Protein AF-A0ABD3FTR3-F1 (afdb_monomer_lite)

Radius of gyration: 16.61 Å; chains: 1; bounding box: 43×34×50 Å

Secondary structure (DSSP, 8-state):
-----SSHHHHHHHHHSTTGGG-HHHHHHHHHHHHHHHHH-TTHHHHHHHS-SHHHHHHHHHHTTTTSGGGHHHHHHHHHHHHH--TTS--SS-HHHHHHHTTTHHHHHHHHHH-TT-HHHHHHHHHHHHHHTEEETTEE-HHHHHHHHHTTHHHHHHHHHTSTT--HHHHHHHHHHHHHHHTT-HHHHHHHHTT--

pLDDT: mean 88.45, std 13.74, range [36.53, 98.56]

InterPro domains:
  IPR011989 Armadillo-like helical [G3DSA:1.25.10.10] (4-192)
  IPR016024 Armadillo-type fold [SSF48371] (12-182)

Foldseek 3Di:
DDLPDLDLVSLLVVCVPDCNLVDLVSLLNSLVNLLVNCVVPVCVLVVCLVVLPPLLSNQVSLLNCLLPPLRSSLLSNLSSLLSSFDQPDLDPGLSLVSNVVSVNLQSLLSNCVNRVPSLSSLLSSLSSLLRSQASHVLHGPQVSLVSNVVSVVLVSLVVSLPDPPDDPSSVVSSVSNNCSSPRVHPVSVCVVCVVVD

Structure (mmCIF, N/CA/C/O backbone):
data_AF-A0ABD3FTR3-F1
#
_entry.id   AF-A0ABD3FTR3-F1
#
loop_
_atom_site.group_PDB
_atom_site.id
_atom_site.type_symbol
_atom_site.label_atom_id
_atom_site.label_alt_id
_atom_site.label_comp_id
_atom_site.label_asym_id
_atom_site.label_entity_id
_atom_site.label_seq_id
_atom_site.pdbx_PDB_ins_code
_atom_site.Cartn_x
_atom_site.Cartn_y
_atom_site.Cartn_z
_atom_site.occupancy
_atom_site.B_iso_or_equiv
_atom_site.auth_seq_id
_atom_site.auth_comp_id
_atom_site.auth_asym_id
_atom_site.auth_atom_id
_atom_site.pdbx_PDB_model_num
ATOM 1 N N . MET A 1 1 ? -2.875 -12.452 -20.650 1.00 55.06 1 MET A N 1
ATOM 2 C CA . MET A 1 1 ? -1.494 -11.927 -20.709 1.00 55.06 1 MET A CA 1
ATOM 3 C C . MET A 1 1 ? -0.650 -12.589 -19.624 1.00 55.06 1 MET A C 1
ATOM 5 O O . MET A 1 1 ? -1.112 -12.645 -18.490 1.00 55.06 1 MET A O 1
ATOM 9 N N . GLN A 1 2 ? 0.517 -13.157 -19.951 1.00 58.31 2 GLN A N 1
ATOM 10 C CA . GLN A 1 2 ? 1.386 -13.836 -18.975 1.00 58.31 2 GLN A CA 1
ATOM 11 C C . GLN A 1 2 ? 2.536 -12.910 -18.557 1.00 58.31 2 GLN A C 1
ATOM 13 O O . GLN A 1 2 ? 3.422 -12.620 -19.352 1.00 58.31 2 GLN A O 1
ATOM 18 N N . PHE A 1 3 ? 2.531 -12.468 -17.301 1.00 62.75 3 PHE A N 1
ATOM 19 C CA . PHE A 1 3 ? 3.586 -11.644 -16.695 1.00 62.75 3 PHE A CA 1
ATOM 20 C C . PHE A 1 3 ? 4.643 -12.484 -15.949 1.00 62.75 3 PHE A C 1
ATOM 22 O O . PHE A 1 3 ? 5.355 -11.978 -15.084 1.00 62.75 3 PHE A O 1
ATOM 29 N N . TYR A 1 4 ? 4.764 -13.777 -16.262 1.00 69.31 4 TYR A N 1
ATOM 30 C CA . TYR A 1 4 ? 5.747 -14.643 -15.616 1.00 69.31 4 TYR A CA 1
ATOM 31 C C . TYR A 1 4 ? 7.156 -14.286 -16.115 1.00 69.31 4 TYR A C 1
ATOM 33 O O . TYR A 1 4 ? 7.596 -14.728 -17.178 1.00 69.31 4 TYR A O 1
ATOM 41 N N . ARG A 1 5 ? 7.828 -13.402 -15.376 1.00 76.00 5 ARG A N 1
ATOM 42 C CA . ARG A 1 5 ? 9.190 -12.919 -15.638 1.00 76.00 5 ARG A CA 1
ATOM 43 C C . ARG A 1 5 ? 10.074 -13.168 -14.421 1.00 76.00 5 ARG A C 1
ATOM 45 O O . ARG A 1 5 ? 9.575 -13.326 -13.308 1.00 76.00 5 ARG A O 1
ATOM 52 N N . GLU A 1 6 ? 11.381 -13.194 -14.645 1.00 81.00 6 GLU A N 1
ATOM 53 C CA . GLU A 1 6 ? 12.394 -13.376 -13.593 1.00 81.00 6 GLU A CA 1
ATOM 54 C C . GLU A 1 6 ? 12.894 -12.041 -13.021 1.00 81.00 6 GLU A C 1
ATOM 56 O O . GLU A 1 6 ? 13.419 -11.997 -11.914 1.00 81.00 6 GLU A O 1
ATOM 61 N N . ASN A 1 7 ? 12.683 -10.939 -13.750 1.00 86.12 7 ASN A N 1
ATOM 62 C CA . ASN A 1 7 ? 13.102 -9.595 -13.365 1.00 86.12 7 ASN A CA 1
ATOM 63 C C . ASN A 1 7 ? 11.902 -8.641 -13.341 1.00 86.12 7 ASN A C 1
ATOM 65 O O . ASN A 1 7 ? 11.055 -8.665 -14.237 1.00 86.12 7 ASN A O 1
ATOM 69 N N . TYR A 1 8 ? 11.862 -7.769 -12.333 1.00 90.44 8 TYR A N 1
ATOM 70 C CA . TYR A 1 8 ? 10.840 -6.742 -12.185 1.00 90.44 8 TYR A CA 1
ATOM 71 C C . TYR A 1 8 ? 10.873 -5.732 -13.345 1.00 90.44 8 TYR A C 1
ATOM 73 O O . TYR A 1 8 ? 9.815 -5.301 -13.792 1.00 90.44 8 TYR A O 1
ATOM 81 N N . ARG A 1 9 ? 12.052 -5.401 -13.897 1.00 92.31 9 ARG A N 1
ATOM 82 C CA . ARG A 1 9 ? 12.158 -4.461 -15.028 1.00 92.31 9 ARG A CA 1
ATOM 83 C C . ARG A 1 9 ? 11.363 -4.951 -16.237 1.00 92.31 9 ARG A C 1
ATOM 85 O O . ARG A 1 9 ? 10.568 -4.205 -16.778 1.00 92.31 9 ARG A O 1
ATOM 92 N N . SER A 1 10 ? 11.460 -6.241 -16.560 1.00 92.00 10 SER A N 1
ATOM 93 C CA . SER A 1 10 ? 10.708 -6.845 -17.667 1.00 92.00 10 SER A CA 1
ATOM 94 C C . SER A 1 10 ? 9.195 -6.895 -17.429 1.00 92.00 10 SER A C 1
ATOM 96 O O . SER A 1 10 ? 8.429 -6.936 -18.388 1.00 92.00 10 SER A O 1
ATOM 98 N N . VAL A 1 11 ? 8.746 -6.939 -16.169 1.00 94.25 11 VAL A N 1
ATOM 99 C CA . VAL A 1 11 ? 7.316 -6.813 -15.831 1.00 94.25 11 VAL A CA 1
ATOM 100 C C . VAL A 1 11 ? 6.860 -5.369 -16.029 1.00 94.25 11 VAL A C 1
ATOM 102 O O . VAL A 1 11 ? 5.781 -5.157 -16.575 1.00 94.25 11 VAL A O 1
ATOM 105 N N . LEU A 1 12 ? 7.678 -4.394 -15.616 1.00 94.88 12 LEU A N 1
ATOM 106 C CA . LEU A 1 12 ? 7.391 -2.972 -15.799 1.00 94.88 12 LEU A CA 1
ATOM 107 C C . LEU A 1 12 ? 7.374 -2.584 -17.279 1.00 94.88 12 LEU A C 1
ATOM 109 O O . LEU A 1 12 ? 6.410 -1.971 -17.713 1.00 94.88 12 LEU A O 1
ATOM 113 N N . ASP A 1 13 ? 8.371 -3.006 -18.056 1.00 94.06 13 ASP A N 1
ATOM 114 C CA . ASP A 1 13 ? 8.434 -2.729 -19.495 1.00 94.06 13 ASP A CA 1
ATOM 115 C C . ASP A 1 13 ? 7.188 -3.290 -20.200 1.00 94.06 13 ASP A C 1
ATOM 117 O O . ASP A 1 13 ? 6.497 -2.567 -20.910 1.00 94.06 13 ASP A O 1
ATOM 121 N N . LEU A 1 14 ? 6.797 -4.535 -19.894 1.00 93.94 14 LEU A N 1
ATOM 122 C CA . LEU A 1 14 ? 5.570 -5.128 -20.433 1.00 93.94 14 LEU A CA 1
ATOM 123 C C . LEU A 1 14 ? 4.300 -4.387 -19.982 1.00 93.94 14 LEU A C 1
ATOM 125 O O . LEU A 1 14 ? 3.323 -4.333 -20.727 1.00 93.94 14 LEU A O 1
ATOM 129 N N . LEU A 1 15 ? 4.273 -3.851 -18.760 1.00 95.50 15 LEU A N 1
ATOM 130 C CA . LEU A 1 15 ? 3.144 -3.057 -18.275 1.00 95.50 15 LEU A CA 1
ATOM 131 C C . LEU A 1 15 ? 3.056 -1.706 -19.000 1.00 95.50 15 LEU A C 1
ATOM 133 O O . LEU A 1 15 ? 1.955 -1.238 -19.277 1.00 95.50 15 LEU A O 1
ATOM 137 N N . GLU A 1 16 ? 4.194 -1.089 -19.305 1.00 94.06 16 GLU A N 1
ATOM 138 C CA . GLU A 1 16 ? 4.281 0.188 -20.018 1.00 94.06 16 GLU A CA 1
ATOM 139 C C . GLU A 1 16 ? 4.044 0.041 -21.531 1.00 94.06 16 GLU A C 1
ATOM 141 O O . GLU A 1 16 ? 3.641 1.003 -22.187 1.00 94.06 16 GLU A O 1
ATOM 146 N N . GLU A 1 17 ? 4.232 -1.159 -22.082 1.00 90.44 17 GLU A N 1
ATOM 147 C CA . GLU A 1 17 ? 3.993 -1.473 -23.489 1.00 90.44 17 GLU A CA 1
ATOM 148 C C . GLU A 1 17 ? 2.502 -1.451 -23.879 1.00 90.44 17 GLU A C 1
ATOM 150 O O . GLU A 1 17 ? 1.626 -2.046 -23.241 1.00 90.44 17 GLU A O 1
ATOM 155 N N . GLY A 1 18 ? 2.222 -0.818 -25.023 1.00 85.50 18 GLY A N 1
ATOM 156 C CA . GLY A 1 18 ? 0.917 -0.858 -25.680 1.00 85.50 18 GLY A CA 1
ATOM 157 C C . GLY A 1 18 ? -0.219 -0.318 -24.808 1.00 85.50 18 GLY A C 1
ATOM 158 O O . GLY A 1 18 ? -0.144 0.780 -24.263 1.00 85.50 18 GLY A O 1
ATOM 159 N N . THR A 1 19 ? -1.307 -1.083 -24.707 1.00 89.94 19 THR A N 1
ATOM 160 C CA . THR A 1 19 ? -2.509 -0.703 -23.945 1.00 89.94 19 THR A CA 1
ATOM 161 C C . THR A 1 19 ? -2.496 -1.208 -22.502 1.00 89.94 19 THR A C 1
ATOM 163 O O . THR A 1 19 ? -3.452 -0.964 -21.769 1.00 89.94 19 THR A O 1
ATOM 166 N N . ASN A 1 20 ? -1.439 -1.905 -22.069 1.00 94.00 20 ASN A N 1
ATOM 167 C CA . ASN A 1 20 ? -1.410 -2.608 -20.783 1.00 94.00 20 ASN A CA 1
ATOM 168 C C . ASN A 1 20 ? -1.492 -1.646 -19.595 1.00 94.00 20 ASN A C 1
ATOM 170 O O . ASN A 1 20 ? -2.237 -1.897 -18.649 1.00 94.00 20 ASN A O 1
ATOM 174 N N . ARG A 1 21 ? -0.821 -0.491 -19.680 1.00 95.00 21 ARG A N 1
ATOM 175 C CA . ARG A 1 21 ? -0.905 0.577 -18.669 1.00 95.00 21 ARG A CA 1
ATOM 176 C C . ARG A 1 21 ? -2.316 1.138 -18.488 1.00 95.00 21 ARG A C 1
ATOM 178 O O . ARG A 1 21 ? -2.592 1.768 -17.472 1.00 95.00 21 ARG A O 1
ATOM 185 N N . SER A 1 22 ? -3.201 0.931 -19.461 1.00 95.00 22 SER A N 1
ATOM 186 C CA . SER A 1 22 ? -4.593 1.392 -19.460 1.00 95.00 22 SER A CA 1
ATOM 187 C C . SER A 1 22 ? -5.596 0.271 -19.177 1.00 95.00 22 SER A C 1
ATOM 189 O O . SER A 1 22 ? -6.790 0.549 -19.114 1.00 95.00 22 SER A O 1
ATOM 191 N N . ASP A 1 23 ? -5.141 -0.967 -18.972 1.00 95.75 23 ASP A N 1
ATOM 192 C CA . ASP A 1 23 ? -5.990 -2.100 -18.605 1.00 95.75 23 ASP A CA 1
ATOM 193 C C . ASP A 1 23 ? -5.873 -2.386 -17.092 1.00 95.75 23 ASP A C 1
ATOM 195 O O . ASP A 1 23 ? -4.813 -2.826 -16.632 1.00 95.75 23 ASP A O 1
ATOM 199 N N . PRO A 1 24 ? -6.942 -2.188 -16.293 1.00 96.44 24 PRO A N 1
ATOM 200 C CA . PRO A 1 24 ? -6.898 -2.437 -14.854 1.00 96.44 24 PRO A CA 1
ATOM 201 C C . PRO A 1 24 ? -6.540 -3.891 -14.521 1.00 96.44 24 PRO A C 1
ATOM 203 O O . PRO A 1 24 ? -5.837 -4.139 -13.538 1.00 96.44 24 PRO A O 1
ATOM 206 N N . TYR A 1 25 ? -6.944 -4.862 -15.346 1.00 95.44 25 TYR A N 1
ATOM 207 C CA . TYR A 1 25 ? -6.580 -6.260 -15.133 1.00 95.44 25 TYR A CA 1
ATOM 208 C C . TYR A 1 25 ? -5.072 -6.476 -15.315 1.00 95.44 25 TYR A C 1
ATOM 210 O O . TYR A 1 25 ? -4.436 -7.140 -14.488 1.00 95.44 25 TYR A O 1
ATOM 218 N N . ALA A 1 26 ? -4.477 -5.887 -16.356 1.00 96.25 26 ALA A N 1
ATOM 219 C CA . ALA A 1 26 ? -3.038 -5.948 -16.589 1.00 96.25 26 ALA A CA 1
ATOM 220 C C . ALA A 1 26 ? -2.242 -5.321 -15.434 1.00 96.25 26 ALA A C 1
ATOM 222 O O . ALA A 1 26 ? -1.290 -5.938 -14.952 1.00 96.25 26 ALA A O 1
ATOM 223 N N . VAL A 1 27 ? -2.672 -4.162 -14.923 1.00 97.12 27 VAL A N 1
ATOM 224 C CA . VAL A 1 27 ? -2.033 -3.505 -13.768 1.00 97.12 27 VAL A CA 1
ATOM 225 C C . VAL A 1 27 ? -2.091 -4.398 -12.527 1.00 97.12 27 VAL A C 1
ATOM 227 O O . VAL A 1 27 ? -1.068 -4.634 -11.882 1.00 97.12 27 VAL A O 1
ATOM 230 N N . ARG A 1 28 ? -3.257 -4.983 -12.220 1.00 97.38 28 ARG A N 1
ATOM 231 C CA . ARG A 1 28 ? -3.413 -5.912 -11.084 1.00 97.38 28 ARG A CA 1
ATOM 232 C C . ARG A 1 28 ? -2.511 -7.135 -11.214 1.00 97.38 28 ARG A C 1
ATOM 234 O O . ARG A 1 28 ? -1.890 -7.565 -10.237 1.00 97.38 28 ARG A O 1
ATOM 241 N N . ARG A 1 29 ? -2.405 -7.693 -12.423 1.00 95.94 29 ARG A N 1
ATOM 242 C CA . ARG A 1 29 ? -1.494 -8.807 -12.711 1.00 95.94 29 ARG A CA 1
ATOM 243 C C . ARG A 1 29 ? -0.034 -8.407 -12.519 1.00 95.94 29 ARG A C 1
ATOM 245 O O . ARG A 1 29 ? 0.696 -9.182 -11.909 1.00 95.94 29 ARG A O 1
ATOM 252 N N . ALA A 1 30 ? 0.378 -7.221 -12.959 1.00 96.81 30 ALA A N 1
ATOM 253 C CA . ALA A 1 30 ? 1.731 -6.729 -12.727 1.00 96.81 30 ALA A CA 1
ATOM 254 C C . ALA A 1 30 ? 2.030 -6.581 -11.223 1.00 96.81 30 ALA A C 1
ATOM 256 O O . ALA A 1 30 ? 3.036 -7.111 -10.756 1.00 96.81 30 ALA A O 1
ATOM 257 N N . CYS A 1 31 ? 1.123 -5.987 -10.433 1.00 97.06 31 CYS A N 1
ATOM 258 C CA . CYS A 1 31 ? 1.259 -5.904 -8.969 1.00 97.06 31 CYS A CA 1
ATOM 259 C C . CYS A 1 31 ? 1.445 -7.282 -8.313 1.00 97.06 31 CYS A C 1
ATOM 261 O O . CYS A 1 31 ? 2.312 -7.458 -7.452 1.00 97.06 31 CYS A O 1
ATOM 263 N N . ALA A 1 32 ? 0.661 -8.280 -8.734 1.00 95.44 32 ALA A N 1
ATOM 264 C CA . ALA A 1 32 ? 0.785 -9.645 -8.228 1.00 95.44 32 ALA A CA 1
ATOM 265 C C . ALA A 1 32 ? 2.153 -10.272 -8.552 1.00 95.44 32 ALA A C 1
ATOM 267 O O . ALA A 1 32 ? 2.714 -10.997 -7.730 1.00 95.44 32 ALA A O 1
ATOM 268 N N . GLU A 1 33 ? 2.710 -9.974 -9.722 1.00 95.44 33 GLU A N 1
ATOM 269 C CA . GLU A 1 33 ? 3.991 -10.522 -10.170 1.00 95.44 33 GLU A CA 1
ATOM 270 C C . GLU A 1 33 ? 5.175 -9.812 -9.519 1.00 95.44 33 GLU A C 1
ATOM 272 O O . GLU A 1 33 ? 6.104 -10.486 -9.081 1.00 95.44 33 GLU A O 1
ATOM 277 N N . PHE A 1 34 ? 5.113 -8.491 -9.323 1.00 95.25 34 PHE A N 1
ATOM 278 C CA . PHE A 1 34 ? 6.090 -7.779 -8.494 1.00 95.25 34 PHE A CA 1
ATOM 279 C C . PHE A 1 34 ? 6.119 -8.345 -7.071 1.00 95.25 34 PHE A C 1
ATOM 281 O O . PHE A 1 34 ? 7.184 -8.651 -6.535 1.00 95.25 34 PHE A O 1
ATOM 288 N N . LYS A 1 35 ? 4.943 -8.584 -6.477 1.00 94.12 35 LYS A N 1
ATOM 289 C CA . LYS A 1 35 ? 4.831 -9.234 -5.165 1.00 94.12 35 LYS A CA 1
ATOM 290 C C . LYS A 1 35 ? 5.444 -10.638 -5.163 1.00 94.12 35 LYS A C 1
ATOM 292 O O . LYS A 1 35 ? 6.137 -10.992 -4.208 1.00 94.12 35 LYS A O 1
ATOM 297 N N . ARG A 1 36 ? 5.202 -11.438 -6.209 1.00 93.81 36 ARG A N 1
ATOM 298 C CA . ARG A 1 36 ? 5.789 -12.779 -6.369 1.00 93.81 36 ARG A CA 1
ATOM 299 C C . ARG A 1 36 ? 7.317 -12.710 -6.457 1.00 93.81 36 ARG A C 1
ATOM 301 O O . ARG A 1 36 ? 7.993 -13.482 -5.784 1.00 93.81 36 ARG A O 1
ATOM 308 N N . LEU A 1 37 ? 7.862 -11.779 -7.238 1.00 92.25 37 LEU A N 1
ATOM 309 C CA . LEU A 1 37 ? 9.307 -11.594 -7.400 1.00 92.25 37 LEU A CA 1
ATOM 310 C C . LEU A 1 37 ? 10.000 -11.259 -6.077 1.00 92.25 37 LEU A C 1
ATOM 312 O O . LEU A 1 37 ? 10.990 -11.900 -5.732 1.00 92.25 37 LEU A O 1
ATOM 316 N N . VAL A 1 38 ? 9.438 -10.329 -5.300 1.00 91.38 38 VAL A N 1
ATOM 317 C CA . VAL A 1 38 ? 9.969 -9.982 -3.970 1.00 91.38 38 VAL A CA 1
ATOM 318 C C . VAL A 1 38 ? 9.884 -11.168 -3.003 1.00 91.38 38 VAL A C 1
ATOM 320 O O . VAL A 1 38 ? 10.776 -11.357 -2.181 1.00 91.38 38 VAL A O 1
ATOM 323 N N . LEU A 1 39 ? 8.843 -12.003 -3.108 1.00 88.88 39 LEU A N 1
ATOM 324 C CA . LEU A 1 39 ? 8.706 -13.201 -2.274 1.00 88.88 39 LEU A CA 1
ATOM 325 C C . LEU A 1 39 ? 9.793 -14.249 -2.560 1.00 88.88 39 LEU A C 1
ATOM 327 O O . LEU A 1 39 ? 10.297 -14.857 -1.620 1.00 88.88 39 LEU A O 1
ATOM 331 N N . HIS A 1 40 ? 10.140 -14.475 -3.830 1.00 86.50 40 HIS A N 1
ATOM 332 C CA . HIS A 1 40 ? 11.173 -15.452 -4.196 1.00 86.50 40 HIS A CA 1
ATOM 333 C C . HIS A 1 40 ? 12.594 -14.927 -3.992 1.00 86.50 40 HIS A C 1
ATOM 335 O O . HIS A 1 40 ? 13.492 -15.703 -3.672 1.00 86.50 40 HIS A O 1
ATOM 341 N N . HIS A 1 41 ? 12.797 -13.620 -4.148 1.00 84.94 41 HIS A N 1
ATOM 342 C CA . HIS A 1 41 ? 14.101 -12.982 -4.039 1.00 84.94 41 HIS A CA 1
ATOM 343 C C . HIS A 1 41 ? 13.997 -11.788 -3.093 1.00 84.94 41 HIS A C 1
ATOM 34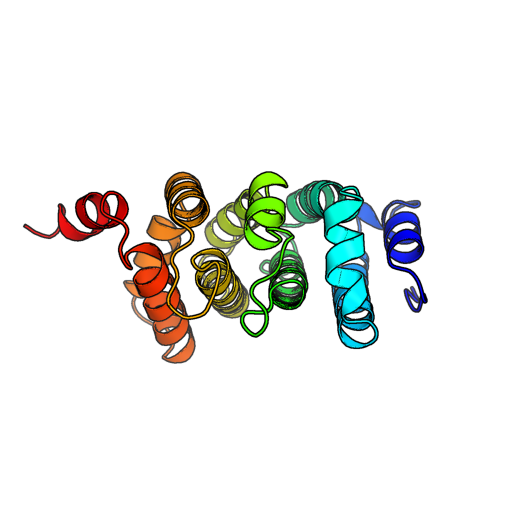5 O O . HIS A 1 41 ? 13.786 -10.662 -3.528 1.00 84.94 41 HIS A O 1
ATOM 351 N N . ASN A 1 42 ? 14.157 -12.019 -1.786 1.00 81.56 42 ASN A N 1
ATOM 352 C CA . ASN A 1 42 ? 13.991 -10.960 -0.782 1.00 81.56 42 ASN A CA 1
ATOM 353 C C . ASN A 1 42 ? 14.928 -9.760 -1.016 1.00 81.56 42 ASN A C 1
ATOM 355 O O . ASN A 1 42 ? 14.564 -8.631 -0.708 1.00 81.56 42 ASN A O 1
ATOM 359 N N . THR A 1 43 ? 16.104 -9.978 -1.613 1.00 84.19 43 THR A N 1
ATOM 360 C CA . THR A 1 43 ? 17.041 -8.911 -2.008 1.00 84.19 43 THR A CA 1
ATOM 361 C C . THR A 1 43 ? 16.458 -7.956 -3.054 1.00 84.19 43 THR A C 1
ATOM 363 O O . THR A 1 43 ? 16.817 -6.783 -3.065 1.00 84.19 43 THR A O 1
ATOM 366 N N . MET A 1 44 ? 15.490 -8.407 -3.864 1.00 86.62 44 MET A N 1
ATOM 367 C CA . MET A 1 44 ? 14.816 -7.609 -4.896 1.00 86.62 44 MET A CA 1
ATOM 368 C C . MET A 1 44 ? 14.129 -6.366 -4.323 1.00 86.62 44 MET A C 1
ATOM 370 O O . MET A 1 44 ? 14.0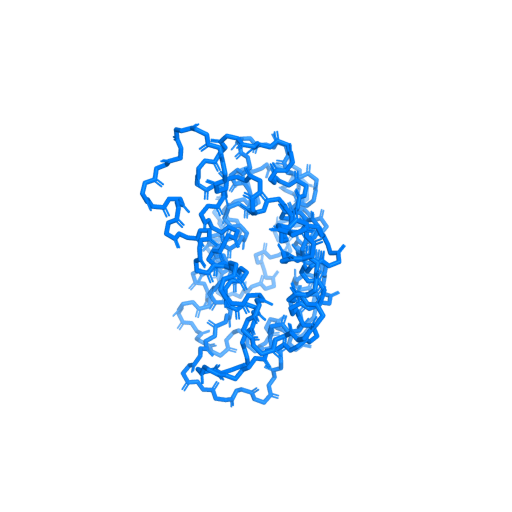02 -5.364 -5.019 1.00 86.62 44 MET A O 1
ATOM 374 N N . ARG A 1 45 ? 13.700 -6.405 -3.052 1.00 88.12 45 ARG A N 1
ATOM 375 C CA . ARG A 1 45 ? 13.095 -5.243 -2.381 1.00 88.12 45 ARG A CA 1
ATOM 376 C C . ARG A 1 45 ? 14.039 -4.035 -2.378 1.00 88.12 45 ARG A C 1
ATOM 378 O O . ARG A 1 45 ? 13.582 -2.915 -2.557 1.00 88.12 45 ARG A O 1
ATOM 385 N N . HIS A 1 46 ? 15.339 -4.279 -2.199 1.00 86.81 46 HIS A N 1
ATOM 386 C CA . HIS A 1 46 ? 16.361 -3.242 -2.135 1.00 86.81 46 HIS A CA 1
ATOM 387 C C . HIS A 1 46 ? 16.646 -2.717 -3.533 1.00 86.81 46 HIS A C 1
ATOM 389 O O . HIS A 1 46 ? 16.536 -1.521 -3.754 1.00 86.81 46 HIS A O 1
ATOM 395 N N . THR A 1 47 ? 16.828 -3.615 -4.501 1.00 87.56 47 THR A N 1
ATOM 396 C CA . THR A 1 47 ? 17.023 -3.253 -5.910 1.00 87.56 47 THR A CA 1
ATOM 397 C C . THR A 1 47 ? 15.877 -2.399 -6.464 1.00 87.56 47 THR A C 1
ATOM 399 O O . THR A 1 47 ? 16.119 -1.397 -7.128 1.00 87.56 47 THR A O 1
ATOM 402 N N . ILE A 1 48 ? 14.622 -2.753 -6.164 1.00 87.69 48 ILE A N 1
ATOM 403 C CA . ILE A 1 48 ? 13.436 -1.983 -6.581 1.00 87.69 48 ILE A CA 1
ATOM 404 C C . ILE A 1 48 ? 13.482 -0.543 -6.056 1.00 87.69 48 ILE A C 1
ATOM 406 O O . ILE A 1 48 ? 13.058 0.383 -6.749 1.00 87.69 48 ILE A O 1
ATOM 410 N N . VAL A 1 49 ? 13.961 -0.368 -4.826 1.00 86.00 49 VAL A N 1
ATOM 411 C CA . VAL A 1 49 ? 13.971 0.916 -4.125 1.00 86.00 49 VAL A CA 1
ATOM 412 C C . VAL A 1 49 ? 15.192 1.756 -4.502 1.00 86.00 49 VAL A C 1
ATOM 414 O O . VAL A 1 49 ? 15.047 2.951 -4.741 1.00 86.00 49 VAL A O 1
ATOM 417 N N . GLU A 1 50 ? 16.369 1.140 -4.611 1.00 85.25 50 GLU A N 1
ATOM 418 C CA . GLU A 1 50 ? 17.624 1.789 -5.010 1.00 85.25 50 GLU A CA 1
ATOM 419 C C . GLU A 1 50 ? 17.567 2.316 -6.445 1.00 85.25 50 GLU A C 1
ATOM 421 O O . GLU A 1 50 ? 17.999 3.432 -6.718 1.00 85.25 50 GLU A O 1
ATOM 426 N N . GLU A 1 51 ? 17.014 1.531 -7.373 1.00 84.69 51 GLU A N 1
ATOM 427 C CA . GLU A 1 51 ? 16.938 1.922 -8.783 1.00 84.69 51 GLU A CA 1
ATOM 428 C C . GLU A 1 51 ? 15.842 2.961 -9.049 1.00 84.69 51 GLU A C 1
ATOM 430 O O . GLU A 1 51 ? 15.854 3.618 -10.089 1.00 84.69 51 GLU A O 1
ATOM 435 N N . GLY A 1 52 ? 14.878 3.102 -8.132 1.00 80.56 52 GLY A N 1
ATOM 436 C CA . GLY A 1 52 ? 13.920 4.208 -8.093 1.00 80.56 52 GLY A CA 1
ATOM 437 C C . GLY A 1 52 ? 12.931 4.310 -9.261 1.00 80.56 52 GLY A C 1
ATOM 438 O O . GLY A 1 52 ? 12.070 5.181 -9.227 1.00 80.56 52 GLY A O 1
ATOM 439 N N . ARG A 1 53 ? 12.994 3.448 -10.287 1.00 90.94 53 ARG A N 1
ATOM 440 C CA . ARG A 1 53 ? 12.093 3.521 -11.457 1.00 90.94 53 ARG A CA 1
ATOM 441 C C . ARG A 1 53 ? 10.700 2.956 -11.177 1.00 90.94 53 ARG A C 1
ATOM 443 O O . ARG A 1 53 ? 9.710 3.526 -11.626 1.00 90.94 53 ARG A O 1
ATOM 450 N N . LEU A 1 54 ? 10.611 1.827 -10.467 1.00 95.31 54 LEU A N 1
ATOM 451 C CA . LEU A 1 54 ? 9.350 1.085 -10.350 1.00 95.31 54 LEU A CA 1
ATOM 452 C C . LEU A 1 54 ? 8.287 1.838 -9.547 1.00 95.31 54 LEU A C 1
ATOM 454 O O . LEU A 1 54 ? 7.138 1.886 -9.978 1.00 95.31 54 LEU A O 1
ATOM 458 N N . LEU A 1 55 ? 8.642 2.396 -8.384 1.00 95.56 55 LEU A N 1
ATOM 459 C CA . LEU A 1 55 ? 7.654 3.014 -7.494 1.00 95.56 55 LEU A CA 1
ATOM 460 C C . LEU A 1 55 ? 6.966 4.231 -8.140 1.00 95.56 55 LEU A C 1
ATOM 462 O O . LEU A 1 55 ? 5.737 4.213 -8.197 1.00 95.56 55 LEU A O 1
ATOM 466 N N . PRO A 1 56 ? 7.683 5.228 -8.702 1.00 96.19 56 PRO A N 1
ATOM 467 C CA . PRO A 1 56 ? 7.039 6.379 -9.335 1.00 96.19 56 PRO A CA 1
ATOM 468 C C . PRO A 1 56 ? 6.193 5.992 -10.554 1.00 96.19 56 PRO A C 1
ATOM 470 O O . PRO A 1 56 ? 5.060 6.454 -10.686 1.00 96.19 56 PRO A O 1
ATOM 473 N N . ALA A 1 57 ? 6.699 5.093 -11.408 1.00 97.00 57 ALA A N 1
ATOM 474 C CA . ALA A 1 57 ? 5.955 4.619 -12.575 1.00 97.00 57 ALA A CA 1
ATOM 475 C C . ALA A 1 57 ? 4.656 3.912 -12.161 1.00 97.00 57 ALA A C 1
ATOM 477 O O . ALA A 1 57 ? 3.584 4.165 -12.713 1.00 97.00 57 ALA A O 1
ATOM 478 N N . LEU A 1 58 ? 4.723 3.056 -11.138 1.00 97.50 58 LEU A N 1
ATOM 479 C CA . LEU A 1 58 ? 3.550 2.343 -10.651 1.00 97.50 58 LEU A CA 1
ATOM 480 C C . LEU A 1 58 ? 2.548 3.285 -9.969 1.00 97.50 58 LEU A C 1
ATOM 482 O O . LEU A 1 58 ? 1.349 3.087 -10.143 1.00 97.50 58 LEU A O 1
ATOM 486 N N . VAL A 1 59 ? 3.004 4.323 -9.258 1.00 97.94 59 VAL A N 1
ATOM 487 C CA . VAL A 1 59 ? 2.128 5.373 -8.707 1.00 97.94 59 VAL A CA 1
ATOM 488 C C . VAL A 1 59 ? 1.357 6.080 -9.818 1.00 97.94 59 VAL A C 1
ATOM 490 O O . VAL A 1 59 ? 0.133 6.182 -9.723 1.00 97.94 59 VAL A O 1
ATOM 493 N N . GLU A 1 60 ? 2.037 6.511 -10.886 1.00 97.69 60 GLU A N 1
ATOM 494 C CA . GLU A 1 60 ? 1.393 7.155 -12.040 1.00 97.69 60 GLU A CA 1
ATOM 495 C C . GLU A 1 60 ? 0.340 6.235 -12.672 1.00 97.69 60 GLU A C 1
ATOM 497 O O . GLU A 1 60 ? -0.802 6.640 -12.907 1.00 97.69 60 GLU A O 1
ATOM 502 N N . ILE A 1 61 ? 0.698 4.973 -12.915 1.00 97.75 61 ILE A N 1
ATOM 503 C CA . ILE A 1 61 ? -0.201 3.995 -13.530 1.00 97.75 61 ILE A CA 1
ATOM 504 C C . ILE A 1 61 ? -1.413 3.745 -12.626 1.00 97.75 61 ILE A C 1
ATOM 506 O O . ILE A 1 61 ? -2.550 3.879 -13.076 1.00 97.75 61 ILE A O 1
ATOM 510 N N . VAL A 1 62 ? -1.204 3.440 -11.343 1.00 98.00 62 VAL A N 1
ATOM 511 C CA . VAL A 1 62 ? -2.282 3.141 -10.384 1.00 98.00 62 VAL A CA 1
ATOM 512 C C . VAL A 1 62 ? -3.206 4.345 -10.181 1.00 98.00 62 VAL A C 1
ATOM 514 O O . VAL A 1 62 ? -4.419 4.160 -10.074 1.00 98.00 62 VAL A O 1
ATOM 517 N N . ALA A 1 63 ? -2.683 5.576 -10.200 1.00 97.31 63 ALA A N 1
ATOM 518 C CA . ALA A 1 63 ? -3.483 6.798 -10.078 1.00 97.31 63 ALA A CA 1
ATOM 519 C C . ALA A 1 63 ? -4.564 6.933 -11.172 1.00 97.31 63 ALA A C 1
ATOM 521 O O . ALA A 1 63 ? -5.643 7.482 -10.909 1.00 97.31 63 ALA A O 1
ATOM 522 N N . ASN A 1 64 ? -4.307 6.390 -12.368 1.00 96.50 64 ASN A N 1
ATOM 523 C CA . ASN A 1 64 ? -5.256 6.367 -13.487 1.00 96.50 64 ASN A CA 1
ATOM 524 C C . ASN A 1 64 ? -6.365 5.312 -13.324 1.00 96.50 64 ASN A C 1
ATOM 526 O O . ASN A 1 64 ? -7.395 5.388 -13.990 1.00 96.50 64 ASN A O 1
ATOM 530 N N . HIS A 1 65 ? -6.183 4.359 -12.408 1.00 97.00 65 HIS A N 1
ATOM 531 C CA . HIS A 1 65 ? -7.060 3.198 -12.224 1.00 97.00 65 HIS A CA 1
ATOM 532 C C . HIS A 1 65 ? -7.797 3.172 -10.890 1.00 97.00 65 HIS A C 1
ATOM 534 O O . HIS A 1 65 ? -8.472 2.195 -10.574 1.00 97.00 65 HIS A O 1
ATOM 540 N N . VAL A 1 66 ? -7.712 4.246 -10.106 1.00 96.44 66 VAL A N 1
ATOM 541 C CA . VAL A 1 66 ? -8.334 4.320 -8.776 1.00 96.44 66 VAL A CA 1
ATOM 542 C C . VAL A 1 66 ? -9.839 4.030 -8.819 1.00 96.44 66 VAL A C 1
ATOM 544 O O . VAL A 1 66 ? -10.372 3.405 -7.912 1.00 96.44 66 VAL A O 1
ATOM 547 N N . GLN A 1 67 ? -10.521 4.431 -9.891 1.00 93.50 67 GLN A N 1
ATOM 548 C CA . GLN A 1 67 ? -11.962 4.239 -10.079 1.00 93.50 67 GLN A CA 1
ATOM 549 C C . GLN A 1 67 ? -12.373 2.816 -10.495 1.00 93.50 67 GLN A C 1
ATOM 551 O O . GLN A 1 67 ? -13.555 2.488 -10.438 1.00 93.50 67 GLN A O 1
ATOM 556 N N . ALA A 1 68 ? -11.430 1.976 -10.925 1.00 89.88 68 ALA A N 1
ATOM 557 C CA . ALA A 1 68 ? -11.734 0.649 -11.444 1.00 89.88 68 ALA A CA 1
ATOM 558 C C . ALA A 1 68 ? -12.081 -0.339 -10.320 1.00 89.88 68 ALA A C 1
ATOM 560 O O . ALA A 1 68 ? -11.406 -0.373 -9.290 1.00 89.88 68 ALA A O 1
ATOM 561 N N . GLU A 1 69 ? -13.096 -1.178 -10.561 1.00 88.69 69 GLU A N 1
ATOM 562 C CA . GLU A 1 69 ? -13.404 -2.382 -9.770 1.00 88.69 69 GLU A CA 1
ATOM 563 C C . GLU A 1 69 ? -13.390 -2.155 -8.243 1.00 88.69 69 GLU A C 1
ATOM 565 O O . GLU A 1 69 ? -12.690 -2.858 -7.517 1.00 88.69 69 GLU A O 1
ATOM 570 N N . GLU A 1 70 ? -14.101 -1.137 -7.745 1.00 92.56 70 GLU A N 1
ATOM 571 C CA . GLU A 1 70 ? -14.175 -0.823 -6.300 1.00 92.56 70 GLU A CA 1
ATOM 572 C C . GLU A 1 70 ? -12.797 -0.614 -5.629 1.00 92.56 70 GLU A C 1
ATOM 574 O O . GLU A 1 70 ? -12.588 -0.910 -4.446 1.00 92.56 70 GLU A O 1
ATOM 579 N N . GLY A 1 71 ? -11.822 -0.128 -6.406 1.00 95.75 71 GLY A N 1
ATOM 580 C CA . GLY A 1 71 ? -10.456 0.123 -5.959 1.00 95.75 71 GLY A CA 1
ATOM 581 C C . GLY A 1 71 ? -9.561 -1.119 -5.952 1.00 95.75 71 GLY A C 1
ATOM 582 O O . GLY A 1 71 ? -8.510 -1.104 -5.307 1.00 95.75 71 GLY A O 1
ATOM 583 N N . ALA A 1 72 ? -9.919 -2.193 -6.666 1.00 97.75 72 ALA A N 1
ATOM 584 C CA . ALA A 1 72 ? -9.143 -3.439 -6.685 1.00 97.75 72 ALA A CA 1
ATOM 585 C C . ALA A 1 72 ? -7.682 -3.256 -7.140 1.00 97.75 72 ALA A C 1
ATOM 587 O O . ALA A 1 72 ? -6.793 -3.968 -6.668 1.00 97.75 72 ALA A O 1
ATOM 588 N N . VAL A 1 73 ? -7.414 -2.287 -8.020 1.00 98.25 73 VAL A N 1
ATOM 589 C CA . VAL A 1 73 ? -6.047 -1.944 -8.443 1.00 98.25 73 VAL A CA 1
ATOM 590 C C . VAL A 1 73 ? -5.246 -1.360 -7.278 1.00 98.25 73 VAL A C 1
ATOM 592 O O . VAL A 1 73 ? -4.125 -1.798 -7.026 1.00 98.25 73 VAL A O 1
ATOM 595 N N . VAL A 1 74 ? -5.839 -0.440 -6.510 1.00 98.50 74 VAL A N 1
ATOM 596 C CA . VAL A 1 74 ? -5.207 0.151 -5.319 1.00 98.50 74 VAL A CA 1
ATOM 597 C C . VAL A 1 74 ? -4.986 -0.914 -4.242 1.00 98.50 74 VAL A C 1
ATOM 599 O O . VAL A 1 74 ? -3.933 -0.942 -3.617 1.00 98.50 74 VAL A O 1
ATOM 602 N N . VAL A 1 75 ? -5.918 -1.857 -4.079 1.00 98.56 75 VAL A N 1
ATOM 603 C CA . VAL A 1 75 ? -5.744 -3.013 -3.184 1.00 98.56 75 VAL A CA 1
ATOM 604 C C . VAL A 1 75 ? -4.506 -3.836 -3.543 1.00 98.56 75 VAL A C 1
ATOM 606 O O . VAL A 1 75 ? -3.681 -4.135 -2.676 1.00 98.56 75 VAL A O 1
ATOM 609 N N . ASP A 1 76 ? -4.387 -4.254 -4.804 1.00 98.44 76 ASP A N 1
ATOM 610 C CA . ASP A 1 76 ? -3.284 -5.118 -5.229 1.00 98.44 76 ASP A CA 1
ATOM 611 C C . ASP A 1 76 ? -1.946 -4.349 -5.219 1.00 98.44 76 ASP A C 1
ATOM 613 O O . ASP A 1 76 ? -0.912 -4.927 -4.869 1.00 98.44 76 ASP A O 1
ATOM 617 N N . TYR A 1 77 ? -1.982 -3.034 -5.462 1.00 98.44 77 TYR A N 1
ATOM 618 C CA . TYR A 1 77 ? -0.864 -2.116 -5.247 1.00 98.44 77 TYR A CA 1
ATOM 619 C C . TYR A 1 77 ? -0.428 -2.051 -3.773 1.00 98.44 77 TYR A C 1
ATOM 621 O O . TYR A 1 77 ? 0.738 -2.313 -3.474 1.00 98.44 77 TYR A O 1
ATOM 629 N N . CYS A 1 78 ? -1.348 -1.807 -2.831 1.00 98.50 78 CYS A N 1
ATOM 630 C CA . CYS A 1 78 ? -1.039 -1.782 -1.398 1.00 98.50 78 CYS A CA 1
ATOM 631 C C . CYS A 1 78 ? -0.408 -3.102 -0.941 1.00 98.50 78 CYS A C 1
ATOM 633 O O . CYS A 1 78 ? 0.601 -3.101 -0.242 1.00 98.50 78 CYS A O 1
ATOM 635 N N . ARG A 1 79 ? -0.940 -4.241 -1.392 1.00 97.75 79 ARG A N 1
ATOM 636 C CA . ARG A 1 79 ? -0.396 -5.574 -1.074 1.00 97.75 79 ARG A CA 1
ATOM 637 C C . ARG A 1 79 ? 1.014 -5.806 -1.598 1.00 97.75 79 ARG A C 1
ATOM 639 O O . ARG A 1 79 ? 1.752 -6.599 -1.006 1.00 97.75 79 ARG A O 1
ATOM 646 N N . PHE A 1 80 ? 1.358 -5.204 -2.732 1.00 97.19 80 PHE A N 1
ATOM 647 C CA . PHE A 1 80 ? 2.720 -5.216 -3.244 1.00 97.19 80 PHE A CA 1
ATOM 648 C C . PHE A 1 80 ? 3.632 -4.358 -2.358 1.00 97.19 80 PHE A C 1
ATOM 650 O O . PHE A 1 80 ? 4.647 -4.864 -1.889 1.00 97.19 80 PHE A O 1
ATOM 657 N N . LEU A 1 81 ? 3.241 -3.123 -2.033 1.00 96.75 81 LEU A N 1
ATOM 658 C CA . LEU A 1 81 ? 4.034 -2.244 -1.166 1.00 96.75 81 LEU A CA 1
ATOM 659 C C . LEU A 1 81 ? 4.267 -2.835 0.229 1.00 96.75 81 LEU A C 1
ATOM 661 O O . LEU A 1 81 ? 5.397 -2.854 0.708 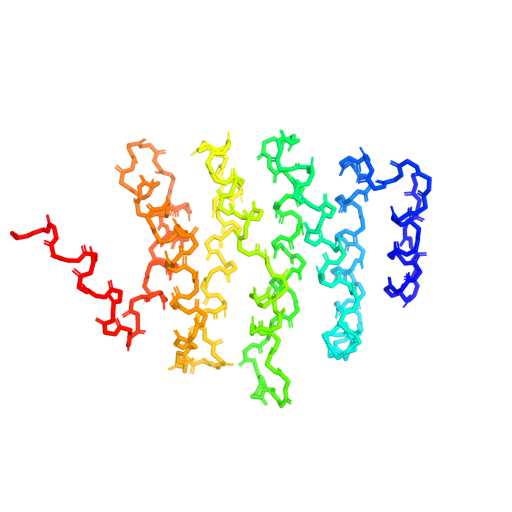1.00 96.75 81 LEU A O 1
ATOM 665 N N . GLN A 1 82 ? 3.231 -3.416 0.843 1.00 94.69 82 GLN A N 1
ATOM 666 C CA . GLN A 1 82 ? 3.346 -4.128 2.121 1.00 94.69 82 GLN A CA 1
ATOM 667 C C . GLN A 1 82 ? 4.416 -5.235 2.067 1.00 94.69 82 GLN A C 1
ATOM 669 O O . GLN A 1 82 ? 5.031 -5.549 3.080 1.00 94.69 82 GLN A O 1
ATOM 674 N N . ARG A 1 83 ? 4.650 -5.846 0.895 1.00 92.69 83 ARG A N 1
ATOM 675 C CA . ARG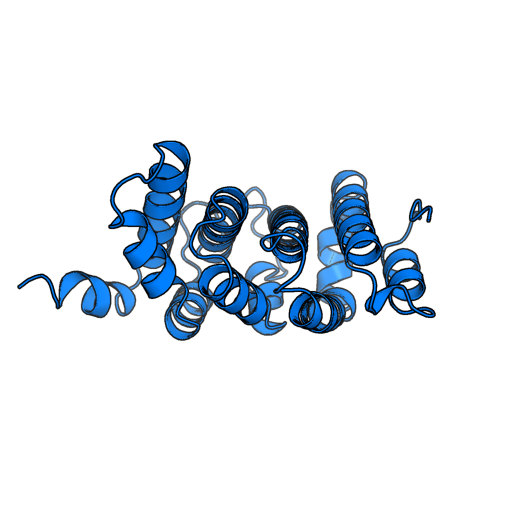 A 1 83 ? 5.665 -6.894 0.712 1.00 92.69 83 ARG A CA 1
ATOM 676 C C . ARG A 1 83 ? 7.088 -6.337 0.621 1.00 92.69 83 ARG A C 1
ATOM 678 O O . ARG A 1 83 ? 8.023 -7.079 0.909 1.00 92.69 83 ARG A O 1
ATOM 685 N N . LEU A 1 84 ? 7.259 -5.076 0.228 1.00 91.56 84 LEU A N 1
ATOM 686 C CA . LEU A 1 84 ? 8.571 -4.425 0.216 1.00 91.56 84 LEU A CA 1
ATOM 687 C C . LEU A 1 84 ? 9.072 -4.148 1.636 1.00 91.56 84 LEU A C 1
ATOM 689 O O . LEU A 1 84 ? 10.276 -4.202 1.874 1.00 91.56 84 LEU A O 1
ATOM 693 N N . ILE A 1 85 ? 8.163 -3.914 2.584 1.00 90.25 85 ILE A N 1
ATOM 694 C CA . ILE A 1 85 ? 8.477 -3.561 3.972 1.00 90.25 85 ILE A CA 1
ATOM 695 C C . ILE A 1 85 ? 8.747 -4.834 4.800 1.00 90.25 85 ILE A C 1
ATOM 697 O O . ILE A 1 85 ? 8.022 -5.822 4.719 1.00 90.25 85 ILE A O 1
ATOM 701 N N . SER A 1 86 ? 9.813 -4.829 5.611 1.00 78.94 86 SER A N 1
ATOM 702 C CA . SER A 1 86 ? 10.121 -5.906 6.572 1.00 78.94 86 SER A CA 1
ATOM 703 C C . SER A 1 86 ? 10.632 -5.282 7.853 1.00 78.94 86 SER A C 1
ATOM 705 O O . SER A 1 86 ? 11.643 -4.594 7.821 1.00 78.94 86 SER A O 1
ATOM 707 N N . HIS A 1 87 ? 9.977 -5.584 8.973 1.00 68.94 87 HIS A N 1
ATOM 708 C CA . HIS A 1 87 ? 10.380 -5.099 10.298 1.00 68.94 87 HIS A CA 1
ATOM 709 C C . HIS A 1 87 ? 11.420 -6.007 10.979 1.00 68.94 87 HIS A C 1
ATOM 711 O O . HIS A 1 87 ? 11.778 -5.781 12.130 1.00 68.94 87 HIS A O 1
ATOM 717 N N . LYS A 1 88 ? 11.871 -7.082 10.311 1.00 65.69 88 LYS A N 1
ATOM 718 C CA . LYS A 1 88 ? 12.805 -8.066 10.895 1.00 65.69 88 LYS A CA 1
ATOM 719 C C . LYS A 1 88 ? 14.271 -7.651 10.811 1.00 65.69 88 LYS A C 1
ATOM 721 O O . LYS A 1 88 ? 15.111 -8.307 11.418 1.00 65.69 88 LYS A O 1
ATOM 726 N N . GLN A 1 89 ? 14.585 -6.634 10.020 1.00 59.03 89 GLN A N 1
ATOM 727 C CA . GLN A 1 89 ? 15.947 -6.173 9.803 1.00 59.03 89 GLN A CA 1
ATOM 728 C C . GLN A 1 89 ? 15.935 -4.648 9.897 1.00 59.03 89 GLN A C 1
ATOM 730 O O . GLN A 1 89 ? 15.121 -4.041 9.204 1.00 59.03 89 GLN A O 1
ATOM 735 N N . PRO A 1 90 ? 16.782 -4.032 10.739 1.00 53.91 90 PRO A N 1
ATOM 736 C CA . PRO A 1 90 ? 17.004 -2.594 10.682 1.00 53.91 90 PRO A CA 1
ATOM 737 C C . PRO A 1 90 ? 17.667 -2.323 9.332 1.00 53.91 90 PRO A C 1
ATOM 739 O O . PRO A 1 90 ? 18.839 -2.641 9.150 1.00 53.91 90 PRO A O 1
ATOM 742 N N . THR A 1 91 ? 16.904 -1.912 8.320 1.00 53.84 91 THR A N 1
ATOM 743 C CA . THR A 1 91 ? 17.453 -1.854 6.964 1.00 53.84 91 THR A CA 1
ATOM 744 C C . THR A 1 91 ? 18.104 -0.516 6.675 1.00 53.84 91 THR A C 1
ATOM 746 O O . THR A 1 91 ? 17.456 0.518 6.749 1.00 53.84 91 THR A O 1
ATOM 749 N N . GLU A 1 92 ? 19.367 -0.575 6.246 1.00 51.59 92 GLU A N 1
ATOM 750 C CA . GLU A 1 92 ? 20.208 0.525 5.739 1.00 51.59 92 GLU A CA 1
ATOM 751 C C . GLU A 1 92 ? 19.697 1.146 4.413 1.00 51.59 92 GLU A C 1
ATOM 753 O O . GLU A 1 92 ? 20.429 1.826 3.705 1.00 51.59 92 GLU A O 1
ATOM 758 N N . LEU A 1 93 ? 18.419 0.952 4.078 1.00 62.88 93 LEU A N 1
ATOM 759 C CA . LEU A 1 93 ? 17.696 1.576 2.973 1.00 62.88 93 LEU A CA 1
ATOM 760 C C . LEU A 1 93 ? 16.279 1.856 3.477 1.00 62.88 93 LEU A C 1
ATOM 762 O O . LEU A 1 93 ? 15.545 0.917 3.798 1.00 62.88 93 LEU A O 1
ATOM 766 N N . ASP A 1 94 ? 15.909 3.131 3.562 1.00 82.62 94 ASP A N 1
ATOM 767 C CA . ASP A 1 94 ? 14.613 3.599 4.064 1.00 82.62 94 ASP A CA 1
ATOM 768 C C . ASP A 1 94 ? 13.497 3.349 3.029 1.00 82.62 94 ASP A C 1
ATOM 770 O O . ASP A 1 94 ? 13.047 4.240 2.306 1.00 82.62 94 ASP A O 1
ATOM 774 N N . ILE A 1 95 ? 13.102 2.078 2.890 1.00 90.06 95 ILE A N 1
ATOM 775 C CA . ILE A 1 95 ? 12.057 1.629 1.959 1.00 90.06 95 ILE A CA 1
ATOM 776 C C . ILE A 1 95 ? 10.738 2.347 2.248 1.00 90.06 95 ILE A C 1
ATOM 778 O O . ILE A 1 95 ? 10.037 2.724 1.310 1.00 90.06 95 ILE A O 1
ATOM 782 N N . GLN A 1 96 ? 10.394 2.529 3.524 1.00 92.00 96 GLN A N 1
ATOM 783 C CA . GLN A 1 96 ? 9.170 3.206 3.931 1.00 92.00 96 GLN A CA 1
ATOM 784 C C . GLN A 1 96 ? 9.148 4.652 3.414 1.00 92.00 96 GLN A C 1
ATOM 786 O O . GLN A 1 96 ? 8.173 5.016 2.753 1.00 92.00 96 GLN A O 1
ATOM 791 N N . SER A 1 97 ? 10.221 5.435 3.603 1.00 91.88 97 SER A N 1
ATOM 792 C CA . SER A 1 97 ? 10.316 6.778 3.002 1.00 91.88 97 SER A CA 1
ATOM 793 C C . SER A 1 97 ? 10.293 6.739 1.487 1.00 91.88 97 SER A C 1
ATOM 795 O O . SER A 1 97 ? 9.596 7.518 0.857 1.00 91.88 97 SER A O 1
ATOM 797 N N . LYS A 1 98 ? 10.983 5.792 0.850 1.00 93.75 98 LYS A N 1
ATOM 798 C CA . LYS A 1 98 ? 10.984 5.709 -0.621 1.00 93.75 98 LYS A CA 1
ATOM 799 C C . LYS A 1 98 ? 9.592 5.436 -1.194 1.00 93.75 98 LYS A C 1
ATOM 801 O O . LYS A 1 98 ? 9.272 5.905 -2.285 1.00 93.75 98 LYS A O 1
ATOM 806 N N . ILE A 1 99 ? 8.744 4.714 -0.462 1.00 95.12 99 ILE A N 1
ATOM 807 C CA . ILE A 1 99 ? 7.338 4.505 -0.824 1.00 95.12 99 ILE A CA 1
ATOM 808 C C . ILE A 1 99 ? 6.537 5.810 -0.699 1.00 95.12 99 ILE A C 1
ATOM 810 O O . ILE A 1 99 ? 5.761 6.131 -1.604 1.00 95.12 99 ILE A O 1
ATOM 814 N N . THR A 1 100 ? 6.700 6.563 0.392 1.00 95.38 100 THR A N 1
ATOM 815 C CA . THR A 1 100 ? 5.972 7.826 0.599 1.00 95.38 100 THR A CA 1
ATOM 816 C C . THR A 1 100 ? 6.464 8.928 -0.345 1.00 95.38 100 THR A C 1
ATOM 818 O O . THR A 1 100 ? 5.634 9.562 -0.996 1.00 95.38 100 THR A O 1
ATOM 821 N N . GLU A 1 101 ? 7.780 9.074 -0.523 1.00 94.88 101 GLU A N 1
ATOM 822 C CA . GLU A 1 101 ? 8.443 9.982 -1.475 1.00 94.88 101 GLU A CA 1
ATOM 823 C C . GLU A 1 101 ? 8.004 9.737 -2.924 1.00 94.88 101 GLU A C 1
ATOM 825 O O . GLU A 1 101 ? 7.821 10.685 -3.685 1.00 94.88 101 GLU A O 1
ATOM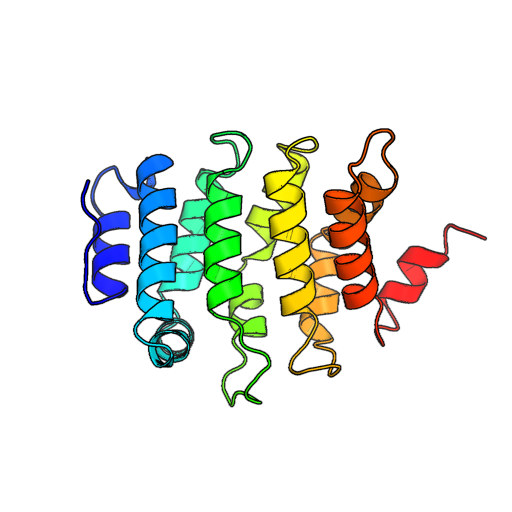 830 N N . ALA A 1 102 ? 7.781 8.476 -3.313 1.00 95.94 102 ALA A N 1
ATOM 831 C CA . ALA A 1 102 ? 7.280 8.139 -4.646 1.00 95.94 102 ALA A CA 1
ATOM 832 C C . ALA A 1 102 ? 5.819 8.575 -4.883 1.00 95.94 102 ALA A C 1
ATOM 834 O O . ALA A 1 102 ? 5.328 8.472 -6.006 1.00 95.94 102 ALA A O 1
ATOM 835 N N . GLY A 1 103 ? 5.109 9.047 -3.850 1.00 97.06 103 GLY A N 1
ATOM 836 C CA . GLY A 1 103 ? 3.732 9.532 -3.948 1.00 97.06 103 GLY A CA 1
ATOM 837 C C . GLY A 1 103 ? 2.663 8.460 -3.716 1.00 97.06 103 GLY A C 1
ATOM 838 O O . GLY A 1 103 ? 1.506 8.655 -4.095 1.00 97.06 103 GLY A O 1
ATOM 839 N N . ALA A 1 104 ? 3.006 7.333 -3.078 1.00 97.56 104 ALA A N 1
ATOM 840 C CA . ALA A 1 104 ? 2.086 6.207 -2.879 1.00 97.56 104 ALA A CA 1
ATOM 841 C C . ALA A 1 104 ? 0.802 6.556 -2.105 1.00 97.56 104 ALA A C 1
ATOM 843 O O . ALA A 1 104 ? -0.220 5.895 -2.294 1.00 97.56 104 ALA A O 1
ATOM 844 N N . LEU A 1 105 ? 0.837 7.599 -1.270 1.00 98.44 105 LEU A N 1
ATOM 845 C CA . LEU A 1 105 ? -0.303 8.029 -0.457 1.00 98.44 105 LEU A CA 1
ATOM 846 C C . LEU A 1 105 ? -1.453 8.589 -1.309 1.00 98.44 105 LEU A C 1
ATOM 848 O O . LEU A 1 105 ? -2.618 8.372 -0.985 1.00 98.44 105 LEU A O 1
ATOM 852 N N . GLY A 1 106 ? -1.149 9.250 -2.433 1.00 97.88 106 GLY A N 1
ATOM 853 C CA . GLY A 1 106 ? -2.152 9.896 -3.286 1.00 97.88 106 GLY A CA 1
ATOM 854 C C . GLY A 1 106 ? -3.211 8.925 -3.828 1.00 97.88 106 GLY A C 1
ATOM 855 O O . GLY A 1 106 ? -4.407 9.139 -3.598 1.00 97.88 106 GLY A O 1
ATOM 856 N N . PRO A 1 107 ? -2.815 7.827 -4.505 1.00 98.19 107 PRO A N 1
ATOM 857 C CA . PRO A 1 107 ? -3.758 6.807 -4.957 1.00 98.19 107 PRO A CA 1
ATOM 858 C C . PRO A 1 107 ? -4.551 6.145 -3.822 1.00 98.19 107 PRO A C 1
ATOM 860 O O . PRO A 1 107 ? -5.718 5.810 -4.023 1.00 98.19 107 PRO A O 1
ATOM 863 N N . MET A 1 108 ? -3.955 5.984 -2.634 1.00 98.50 108 MET A N 1
ATOM 864 C CA . MET A 1 108 ? -4.631 5.419 -1.458 1.00 98.50 108 MET A CA 1
ATOM 865 C C . MET A 1 108 ? -5.749 6.340 -0.965 1.00 98.50 108 MET A C 1
ATOM 867 O O . MET A 1 108 ? -6.890 5.891 -0.840 1.00 98.50 108 MET A O 1
ATOM 871 N N . THR A 1 109 ? -5.451 7.628 -0.749 1.00 97.88 109 THR A N 1
ATOM 872 C CA . THR A 1 109 ? -6.449 8.622 -0.325 1.00 97.88 109 THR A CA 1
ATOM 873 C C . THR A 1 109 ? -7.573 8.708 -1.347 1.00 97.88 109 THR A C 1
ATOM 875 O O . THR A 1 109 ? -8.740 8.537 -1.000 1.00 97.88 109 THR A O 1
ATOM 878 N N . LYS A 1 110 ? -7.227 8.886 -2.630 1.00 97.38 110 LYS A N 1
ATOM 879 C CA . LYS A 1 110 ? -8.214 8.971 -3.713 1.00 97.38 110 LYS A CA 1
ATOM 880 C C . LYS A 1 110 ? -9.075 7.706 -3.783 1.00 97.38 110 LYS A C 1
ATOM 882 O O . LYS A 1 110 ? -10.278 7.806 -3.999 1.00 97.38 110 LYS A O 1
ATOM 887 N N . GLY A 1 111 ? -8.481 6.531 -3.564 1.00 97.62 111 GLY A N 1
ATOM 888 C CA . GLY A 1 111 ? -9.194 5.258 -3.517 1.00 97.62 111 GLY A CA 1
ATOM 889 C C . GLY A 1 111 ? -10.243 5.212 -2.416 1.00 97.62 111 GLY A C 1
ATOM 890 O O . GLY A 1 111 ? -11.394 4.889 -2.704 1.00 97.62 111 GLY A O 1
ATOM 891 N N . LEU A 1 112 ? -9.877 5.572 -1.184 1.00 96.88 112 LEU A N 1
ATOM 892 C CA . LEU A 1 112 ? -10.827 5.606 -0.068 1.00 96.88 112 LEU A CA 1
ATOM 893 C C . LEU A 1 112 ? -11.946 6.629 -0.289 1.00 96.88 112 LEU A C 1
ATOM 895 O O . LEU A 1 112 ? -13.094 6.350 0.043 1.00 96.88 112 LEU A O 1
ATOM 899 N N . THR A 1 113 ? -11.636 7.782 -0.887 1.00 95.38 113 THR A N 1
ATOM 900 C CA . THR A 1 113 ? -12.647 8.793 -1.225 1.00 95.38 113 THR A CA 1
ATOM 901 C C . THR A 1 113 ? -13.619 8.302 -2.297 1.00 95.38 113 THR A C 1
ATOM 903 O O . THR A 1 113 ? -14.818 8.541 -2.185 1.00 95.38 113 THR A O 1
ATOM 906 N N . MET A 1 114 ? -13.127 7.626 -3.341 1.00 95.81 114 MET A N 1
ATOM 907 C CA . MET A 1 114 ? -13.976 7.136 -4.434 1.00 95.81 114 MET A CA 1
ATOM 908 C C . MET A 1 114 ? -14.784 5.894 -4.047 1.00 95.81 114 MET A C 1
ATOM 910 O O . MET A 1 114 ? -15.899 5.726 -4.533 1.00 95.81 114 MET A O 1
ATOM 914 N N . HIS A 1 115 ? -14.246 5.049 -3.165 1.00 95.81 115 HIS A N 1
ATOM 915 C CA . HIS A 1 115 ? -14.857 3.776 -2.770 1.00 95.81 115 HIS A CA 1
ATOM 916 C C . HIS A 1 115 ? -15.021 3.672 -1.247 1.00 95.81 115 HIS A C 1
ATOM 918 O O . HIS A 1 115 ? -14.473 2.754 -0.630 1.00 95.81 115 HIS A O 1
ATOM 924 N N . PRO A 1 116 ? -15.807 4.564 -0.613 1.00 92.56 116 PRO A N 1
ATOM 925 C CA . PRO A 1 116 ? -15.896 4.663 0.847 1.00 92.56 116 PRO A CA 1
ATOM 926 C C . PRO A 1 116 ? -16.504 3.426 1.523 1.00 92.56 116 PRO A C 1
ATOM 928 O O . PRO A 1 116 ? -16.427 3.297 2.743 1.00 92.56 116 PRO A O 1
ATOM 931 N N . GLN A 1 117 ? -17.126 2.529 0.748 1.00 92.38 117 GLN A N 1
ATOM 932 C CA . GLN A 1 117 ? -17.736 1.280 1.217 1.00 92.38 117 GLN A CA 1
ATOM 933 C C . GLN A 1 117 ? -16.900 0.028 0.905 1.00 92.38 117 GLN A C 1
ATOM 935 O O . GLN A 1 117 ? -17.275 -1.071 1.311 1.00 92.38 117 GLN A O 1
ATOM 940 N N . SER A 1 118 ? -15.763 0.167 0.212 1.00 95.50 118 SER A N 1
ATOM 941 C CA . SER A 1 118 ? -14.906 -0.968 -0.139 1.00 95.50 118 SER A CA 1
ATOM 942 C C . SER A 1 118 ? -14.105 -1.430 1.079 1.00 95.50 118 SER A C 1
ATOM 944 O O . SER A 1 118 ? -13.022 -0.920 1.376 1.00 95.50 118 SER A O 1
ATOM 946 N N . GLN A 1 119 ? -14.635 -2.431 1.788 1.00 95.81 119 GLN A N 1
ATOM 947 C CA . GLN A 1 119 ? -14.012 -2.998 2.992 1.00 95.81 119 GLN A CA 1
ATOM 948 C C . GLN A 1 119 ? -12.588 -3.488 2.710 1.00 95.81 119 GLN A C 1
ATOM 950 O O . GLN A 1 119 ? -11.652 -3.225 3.463 1.00 95.81 119 GLN A O 1
ATOM 955 N N . ARG A 1 120 ? -12.406 -4.178 1.577 1.00 97.12 120 ARG A N 1
ATOM 956 C CA . ARG A 1 120 ? -11.110 -4.729 1.174 1.00 97.12 120 ARG A CA 1
ATOM 957 C C . ARG A 1 120 ? -10.086 -3.628 0.915 1.00 97.12 120 ARG A C 1
ATOM 959 O O . ARG A 1 120 ? -8.940 -3.778 1.328 1.00 97.12 120 ARG A O 1
ATOM 966 N N . LEU A 1 121 ? -10.482 -2.541 0.252 1.00 98.00 121 LEU A N 1
ATOM 967 C CA . LEU A 1 121 ? -9.609 -1.387 0.052 1.00 98.00 121 LEU A CA 1
ATOM 968 C C . LEU A 1 121 ? -9.219 -0.760 1.384 1.00 98.00 121 LEU A C 1
ATOM 970 O O . LEU A 1 121 ? -8.032 -0.575 1.646 1.00 98.00 121 LEU A O 1
ATOM 974 N N . TYR A 1 122 ? -10.206 -0.506 2.238 1.00 98.19 122 TYR A N 1
ATOM 975 C CA . TYR A 1 122 ? -9.992 0.081 3.550 1.00 98.19 122 TYR A CA 1
ATOM 976 C C . TYR A 1 122 ? -8.994 -0.713 4.400 1.00 98.19 122 TYR A C 1
ATOM 978 O O . TYR A 1 122 ? -8.014 -0.153 4.892 1.00 98.19 122 TYR A O 1
ATOM 986 N N . ILE A 1 123 ? -9.194 -2.027 4.509 1.00 98.38 123 ILE A N 1
ATOM 987 C CA . ILE A 1 123 ? -8.328 -2.914 5.292 1.00 98.38 123 ILE A CA 1
ATOM 988 C C . ILE A 1 123 ? -6.887 -2.889 4.769 1.00 98.38 123 ILE A C 1
ATOM 990 O O . ILE A 1 123 ? -5.944 -2.821 5.554 1.00 98.38 123 ILE A O 1
ATOM 994 N N . GLU A 1 124 ? -6.691 -2.955 3.452 1.00 98.50 124 GLU A N 1
ATOM 995 C CA . GLU A 1 124 ? -5.350 -3.027 2.855 1.00 98.50 124 GLU A CA 1
ATOM 996 C C . GLU A 1 124 ? -4.609 -1.686 2.917 1.00 98.50 124 GLU A C 1
ATOM 998 O O . GLU A 1 124 ? -3.388 -1.672 3.109 1.00 98.50 124 GLU A O 1
ATOM 1003 N N . VAL A 1 125 ? -5.341 -0.569 2.831 1.00 98.56 125 VAL A N 1
ATOM 1004 C CA . VAL A 1 125 ? -4.807 0.773 3.091 1.00 98.56 125 VAL A CA 1
ATOM 1005 C C . VAL A 1 125 ? -4.387 0.904 4.554 1.00 98.56 125 VAL A C 1
ATOM 1007 O O . VAL A 1 125 ? -3.251 1.292 4.813 1.00 98.56 125 VAL A O 1
ATOM 1010 N N . CYS A 1 126 ? -5.239 0.510 5.506 1.00 98.56 126 CYS A N 1
ATOM 1011 C CA . CYS A 1 126 ? -4.917 0.568 6.934 1.00 98.56 126 CYS A CA 1
ATOM 1012 C C . CYS A 1 126 ? -3.694 -0.289 7.283 1.00 98.56 126 CYS A C 1
ATOM 1014 O O . CYS A 1 126 ? -2.786 0.178 7.966 1.00 98.56 126 CYS A O 1
ATOM 1016 N N . LYS A 1 127 ? -3.618 -1.518 6.752 1.00 97.75 127 LYS A N 1
ATOM 1017 C CA . LYS A 1 127 ? -2.455 -2.403 6.933 1.00 97.75 127 LYS A CA 1
ATOM 1018 C C . LYS A 1 127 ? -1.165 -1.761 6.425 1.00 97.75 127 LYS A C 1
ATOM 1020 O O . LYS A 1 127 ? -0.149 -1.837 7.107 1.00 97.75 127 LYS A O 1
ATOM 1025 N N . LEU A 1 128 ? -1.192 -1.130 5.248 1.00 97.75 128 LEU A N 1
ATOM 1026 C CA . LEU A 1 128 ? -0.016 -0.445 4.712 1.00 97.75 128 LEU A CA 1
ATOM 1027 C C . LEU A 1 128 ? 0.356 0.790 5.545 1.00 97.75 128 LEU A C 1
ATOM 1029 O O . LEU A 1 128 ? 1.530 0.965 5.852 1.00 97.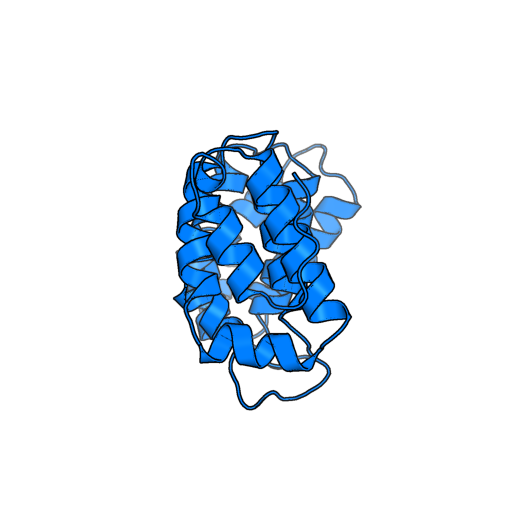75 128 LEU A O 1
ATOM 1033 N N . VAL A 1 129 ? -0.624 1.600 5.957 1.00 97.38 129 VAL A N 1
ATOM 1034 C CA . VAL A 1 129 ? -0.404 2.755 6.844 1.00 97.38 129 VAL A CA 1
ATOM 1035 C C . VAL A 1 129 ? 0.303 2.327 8.127 1.00 97.38 129 VAL A C 1
ATOM 1037 O O . VAL A 1 129 ? 1.334 2.900 8.462 1.00 97.38 129 VAL A O 1
ATOM 1040 N N . SER A 1 130 ? -0.174 1.270 8.795 1.00 95.44 130 SER A N 1
ATOM 1041 C CA . SER A 1 130 ? 0.479 0.752 10.001 1.00 95.44 130 SER A CA 1
ATOM 1042 C C . SER A 1 130 ? 1.942 0.366 9.776 1.00 95.44 130 SER A C 1
ATOM 1044 O O . SER A 1 130 ? 2.742 0.537 10.686 1.00 95.44 130 SER A O 1
ATOM 1046 N N . LEU A 1 131 ? 2.305 -0.154 8.599 1.00 93.94 131 LEU A N 1
ATOM 1047 C CA . LEU A 1 131 ? 3.694 -0.505 8.280 1.00 93.94 131 LEU A CA 1
ATOM 1048 C C . LEU A 1 131 ? 4.558 0.731 8.000 1.00 93.94 131 LEU A C 1
ATOM 1050 O O . LEU A 1 131 ? 5.710 0.776 8.411 1.00 93.94 131 LEU A O 1
ATOM 1054 N N . LEU A 1 132 ? 4.014 1.737 7.312 1.00 94.25 132 LEU A N 1
ATOM 1055 C CA . LEU A 1 132 ? 4.753 2.953 6.953 1.00 94.25 132 LEU A CA 1
ATOM 1056 C C . LEU A 1 132 ? 5.086 3.836 8.163 1.00 94.25 132 LEU A C 1
ATOM 1058 O O . LEU A 1 132 ? 6.037 4.610 8.104 1.00 94.25 132 LEU A O 1
ATOM 1062 N N . CYS A 1 133 ? 4.322 3.721 9.251 1.00 93.44 133 CYS A N 1
ATOM 1063 C CA . CYS A 1 133 ? 4.519 4.503 10.471 1.00 93.44 133 CYS A CA 1
ATOM 1064 C C . CYS A 1 133 ? 5.692 4.046 11.349 1.00 93.44 133 CYS A C 1
ATOM 1066 O O . CYS A 1 133 ? 5.919 4.677 12.380 1.00 93.44 133 CYS A O 1
ATOM 1068 N N . PHE A 1 134 ? 6.412 2.978 10.997 1.00 88.94 134 PHE A N 1
ATOM 1069 C CA . PHE A 1 134 ? 7.507 2.458 11.813 1.00 88.94 134 PHE A CA 1
ATOM 1070 C C . PHE A 1 134 ? 8.746 2.116 10.976 1.00 88.94 134 PHE A C 1
ATOM 1072 O O . PHE A 1 134 ? 8.643 1.458 9.941 1.00 88.94 134 PHE A O 1
ATOM 1079 N N . ASP A 1 135 ? 9.924 2.500 11.468 1.00 82.38 135 ASP A N 1
ATOM 1080 C CA . ASP A 1 135 ? 11.230 2.108 10.915 1.00 82.38 135 ASP A CA 1
ATOM 1081 C C . ASP A 1 135 ? 11.590 0.668 11.288 1.00 82.38 135 ASP A C 1
ATOM 1083 O O . ASP A 1 135 ? 12.104 -0.117 10.488 1.00 82.38 135 ASP A O 1
ATOM 1087 N N . ALA A 1 136 ? 11.281 0.313 12.531 1.00 78.94 136 ALA A N 1
ATOM 1088 C CA . ALA A 1 136 ? 11.473 -1.000 13.119 1.00 78.94 136 ALA A CA 1
ATOM 1089 C C . ALA A 1 136 ? 10.364 -1.258 14.145 1.00 78.94 136 ALA A C 1
ATOM 1091 O O . ALA A 1 136 ? 9.517 -0.404 14.402 1.00 78.94 136 ALA A O 1
ATOM 1092 N N . VAL A 1 137 ? 10.358 -2.440 14.762 1.00 78.31 137 VAL A N 1
ATOM 1093 C CA . VAL A 1 137 ? 9.382 -2.755 15.815 1.00 78.31 137 VAL A CA 1
ATOM 1094 C C . VAL A 1 137 ? 9.443 -1.687 16.914 1.00 78.31 137 VAL A C 1
ATOM 1096 O O . VAL A 1 137 ? 10.469 -1.532 17.569 1.00 78.31 137 VAL A O 1
ATOM 1099 N N . SER A 1 138 ? 8.333 -0.965 17.092 1.00 78.81 138 SER A N 1
ATOM 1100 C CA . SER A 1 138 ? 8.164 0.117 18.072 1.00 78.81 138 SER A CA 1
ATOM 1101 C C . SER A 1 138 ? 9.058 1.351 17.879 1.00 78.81 138 SER A C 1
ATOM 1103 O O . SER A 1 138 ? 9.150 2.164 18.794 1.00 78.81 138 SER A O 1
ATOM 1105 N N . VAL A 1 139 ? 9.688 1.524 16.712 1.00 85.50 139 VAL A N 1
ATOM 1106 C CA . VAL A 1 139 ? 10.451 2.739 16.373 1.00 85.50 139 VAL A CA 1
ATOM 1107 C C . VAL A 1 139 ? 9.637 3.562 15.372 1.00 85.50 139 VAL A C 1
ATOM 1109 O O . VAL A 1 139 ? 9.485 3.107 14.237 1.00 85.50 139 VAL A O 1
ATOM 1112 N N . PRO A 1 140 ? 9.054 4.709 15.768 1.00 88.75 140 PRO A N 1
ATOM 1113 C CA . PRO A 1 140 ? 8.171 5.485 14.902 1.00 88.75 140 PRO A CA 1
ATOM 1114 C C . PRO A 1 140 ? 8.930 6.161 13.756 1.00 88.75 140 PRO A C 1
ATOM 1116 O O . PRO A 1 140 ? 9.986 6.749 13.967 1.00 88.75 140 PRO A O 1
ATOM 1119 N N . HIS A 1 141 ? 8.322 6.159 12.570 1.00 90.38 141 HIS A N 1
ATOM 1120 C CA . HIS A 1 141 ? 8.777 6.914 11.402 1.00 90.38 141 HIS A CA 1
ATOM 1121 C C . HIS A 1 141 ? 8.022 8.248 11.329 1.00 90.38 141 HIS A C 1
ATOM 1123 O O . HIS A 1 141 ? 6.945 8.350 10.732 1.00 90.38 141 HIS A O 1
ATOM 1129 N N . ALA A 1 142 ? 8.537 9.267 12.019 1.00 90.69 142 ALA A N 1
ATOM 1130 C CA . ALA A 1 142 ? 7.820 10.526 12.247 1.00 90.69 142 ALA A CA 1
ATOM 1131 C C . ALA A 1 142 ? 7.499 11.302 10.955 1.00 90.69 142 ALA A C 1
ATOM 1133 O O . ALA A 1 142 ? 6.445 11.945 10.857 1.00 90.69 142 ALA A O 1
ATOM 1134 N N . GLU A 1 143 ? 8.383 11.235 9.957 1.00 91.44 143 GLU A N 1
ATOM 1135 C CA . GLU A 1 143 ? 8.178 11.885 8.660 1.00 91.44 143 GLU A CA 1
ATOM 1136 C C . GLU A 1 143 ? 7.026 11.221 7.905 1.00 91.44 143 GLU A C 1
ATOM 1138 O O . GLU A 1 143 ? 6.099 11.910 7.476 1.00 91.44 143 GLU A O 1
ATOM 1143 N N . ASN A 1 144 ? 6.996 9.886 7.854 1.00 94.00 144 ASN A N 1
ATOM 1144 C CA . ASN A 1 144 ? 5.893 9.159 7.232 1.00 94.00 144 ASN A CA 1
ATOM 1145 C C . ASN A 1 144 ? 4.577 9.346 7.980 1.00 94.00 144 ASN A C 1
ATOM 1147 O O . ASN A 1 144 ? 3.545 9.544 7.343 1.00 94.00 144 ASN A O 1
ATOM 1151 N N . GLN A 1 145 ? 4.579 9.330 9.316 1.00 94.44 145 GLN A N 1
ATOM 1152 C CA . GLN A 1 145 ? 3.365 9.610 10.087 1.00 94.44 145 GLN A CA 1
ATOM 1153 C C . GLN A 1 145 ? 2.801 11.004 9.761 1.00 94.44 145 GLN A C 1
ATOM 1155 O O . GLN A 1 145 ? 1.586 11.157 9.627 1.00 94.44 145 GLN A O 1
ATOM 1160 N N . THR A 1 146 ? 3.674 12.006 9.603 1.00 93.75 146 THR A N 1
ATOM 1161 C CA . THR A 1 146 ? 3.278 13.368 9.211 1.00 93.75 146 THR A CA 1
ATOM 1162 C C . THR A 1 146 ? 2.746 13.391 7.777 1.00 93.75 146 THR A C 1
ATOM 1164 O O . THR A 1 146 ? 1.636 13.863 7.554 1.00 93.75 146 THR A O 1
ATOM 1167 N N . ALA A 1 147 ? 3.461 12.791 6.822 1.00 95.50 147 ALA A N 1
ATOM 1168 C CA . ALA A 1 147 ? 3.042 12.732 5.422 1.00 95.50 147 ALA A CA 1
ATOM 1169 C C . ALA A 1 147 ? 1.689 12.019 5.236 1.00 95.50 147 ALA A C 1
ATOM 1171 O O . ALA A 1 147 ? 0.859 12.449 4.437 1.00 95.50 147 ALA A O 1
ATOM 1172 N N . ILE A 1 148 ? 1.433 10.948 5.995 1.00 96.12 148 ILE A N 1
ATOM 1173 C CA . ILE A 1 148 ? 0.154 10.220 5.978 1.00 96.12 148 ILE A CA 1
ATOM 1174 C C . ILE A 1 148 ? -0.984 11.090 6.524 1.00 96.12 148 ILE A C 1
ATOM 1176 O O . ILE A 1 148 ? -2.087 11.075 5.967 1.00 96.12 148 ILE A O 1
ATOM 1180 N N . ALA A 1 149 ? -0.736 11.851 7.592 1.00 93.50 149 ALA A N 1
ATOM 1181 C CA . ALA A 1 149 ? -1.716 12.790 8.127 1.00 93.50 149 ALA A CA 1
ATOM 1182 C C . ALA A 1 149 ? -2.012 13.922 7.127 1.00 93.50 149 ALA A C 1
ATOM 1184 O O . ALA A 1 149 ? -3.180 14.171 6.827 1.00 93.50 149 ALA A O 1
ATOM 1185 N N . ASP A 1 150 ? -0.973 14.531 6.550 1.00 95.00 150 ASP A N 1
ATOM 1186 C CA . ASP A 1 150 ? -1.082 15.622 5.571 1.00 95.00 150 ASP A CA 1
ATOM 1187 C C . ASP A 1 150 ? -1.775 15.173 4.273 1.00 95.00 150 ASP A C 1
ATOM 1189 O O . ASP A 1 150 ? -2.532 15.930 3.667 1.00 95.00 150 ASP A O 1
ATOM 1193 N N . ALA A 1 151 ? -1.597 13.909 3.874 1.00 95.75 151 ALA A N 1
ATOM 1194 C CA . ALA A 1 151 ? -2.308 13.298 2.750 1.00 95.75 151 ALA A CA 1
ATOM 1195 C C . ALA A 1 151 ? -3.799 13.015 3.033 1.00 95.75 151 ALA A C 1
ATOM 1197 O O . ALA A 1 151 ? -4.498 12.491 2.161 1.00 95.75 151 ALA A O 1
ATOM 1198 N N . GLY A 1 152 ? -4.293 13.308 4.242 1.00 95.19 152 GLY A N 1
ATOM 1199 C CA . GLY A 1 152 ? -5.691 13.133 4.642 1.00 95.19 152 GLY A CA 1
ATOM 1200 C C . GLY A 1 152 ? -6.093 11.694 4.981 1.00 95.19 152 GLY A C 1
ATOM 1201 O O . GLY A 1 152 ? -7.267 11.439 5.257 1.00 95.19 152 GLY A O 1
ATOM 1202 N N . LEU A 1 153 ? -5.150 10.743 4.997 1.00 96.38 153 LEU A N 1
ATOM 1203 C CA . LEU A 1 153 ? -5.453 9.336 5.286 1.00 96.38 153 LEU A CA 1
ATOM 1204 C C . LEU A 1 153 ? -5.906 9.132 6.732 1.00 96.38 153 LEU A C 1
ATOM 1206 O O . LEU A 1 153 ? -6.823 8.349 6.955 1.00 96.38 153 LEU A O 1
ATOM 1210 N N . LEU A 1 154 ? -5.328 9.853 7.702 1.00 94.81 154 LEU A N 1
ATOM 1211 C CA . LEU A 1 154 ? -5.778 9.777 9.098 1.00 94.81 154 LEU A CA 1
ATOM 1212 C C . LEU A 1 154 ? -7.266 10.141 9.217 1.00 94.81 154 LEU A C 1
ATOM 1214 O O . LEU A 1 154 ? -8.042 9.383 9.791 1.00 94.81 154 LEU A O 1
ATOM 1218 N N . ALA A 1 155 ? -7.671 11.263 8.614 1.00 92.62 155 ALA A N 1
ATOM 1219 C CA . ALA A 1 155 ? -9.058 11.721 8.640 1.00 92.62 155 ALA A CA 1
ATOM 1220 C C . ALA A 1 155 ? -10.007 10.719 7.961 1.00 92.62 155 ALA A C 1
ATOM 1222 O O . ALA A 1 155 ? -11.044 10.376 8.527 1.00 92.62 155 ALA A O 1
ATOM 1223 N N . ALA A 1 156 ? -9.627 10.195 6.790 1.00 94.62 156 ALA A N 1
ATOM 1224 C CA . ALA A 1 156 ? -10.410 9.182 6.083 1.00 94.62 156 ALA A CA 1
ATOM 1225 C C . ALA A 1 156 ? -10.561 7.883 6.897 1.00 94.62 156 ALA A C 1
ATOM 1227 O O . ALA A 1 156 ? -11.625 7.260 6.887 1.00 94.62 156 ALA A O 1
ATOM 1228 N N . ILE A 1 157 ? -9.510 7.478 7.620 1.00 96.12 157 ILE A N 1
ATOM 1229 C CA . ILE A 1 157 ? -9.535 6.277 8.457 1.00 96.12 157 ILE A CA 1
ATOM 1230 C C . ILE A 1 157 ? -10.455 6.470 9.659 1.00 96.12 157 ILE A C 1
ATOM 1232 O O . ILE A 1 157 ? -11.311 5.610 9.873 1.00 96.12 157 ILE A O 1
ATOM 1236 N N . CYS A 1 158 ? -10.330 7.582 10.392 1.00 94.44 158 CYS A N 1
ATOM 1237 C CA . CYS A 1 158 ? -11.208 7.897 11.523 1.00 94.44 158 CYS A CA 1
ATOM 1238 C C . CYS A 1 158 ? -12.678 7.937 11.092 1.00 94.44 158 CYS A C 1
ATOM 1240 O O . CYS A 1 158 ? -13.503 7.239 11.671 1.00 94.44 158 CYS A O 1
ATOM 1242 N N . GLN A 1 159 ? -12.983 8.638 9.993 1.00 92.44 159 GLN A N 1
ATOM 1243 C CA . GLN A 1 159 ? -14.346 8.713 9.464 1.00 92.44 159 GLN A CA 1
ATOM 1244 C C . GLN A 1 159 ? -14.935 7.326 9.165 1.00 92.44 159 GLN A C 1
ATOM 1246 O O . GLN A 1 159 ? -16.118 7.093 9.400 1.00 92.44 159 GLN A O 1
ATOM 1251 N N . ARG A 1 160 ? -14.134 6.387 8.639 1.00 92.56 160 ARG A N 1
ATOM 1252 C CA . ARG A 1 160 ? -14.612 5.024 8.376 1.00 92.56 160 ARG A CA 1
ATOM 1253 C C . ARG A 1 160 ? -14.848 4.240 9.664 1.00 92.56 160 ARG A C 1
ATOM 1255 O O . ARG A 1 160 ? -15.845 3.527 9.712 1.00 92.56 160 ARG A O 1
ATOM 1262 N N . VAL A 1 161 ? -13.972 4.365 10.668 1.00 92.94 161 VAL A N 1
ATOM 1263 C CA . VAL A 1 161 ? -14.141 3.692 11.972 1.00 92.94 161 VAL A CA 1
ATOM 1264 C C . VAL A 1 161 ? -15.425 4.138 12.667 1.00 92.94 161 VAL A C 1
ATOM 1266 O O . VAL A 1 161 ? -16.119 3.304 13.243 1.00 92.94 161 VAL A O 1
ATOM 1269 N N . ASP A 1 162 ? -15.777 5.416 12.545 1.00 89.25 162 ASP A N 1
ATOM 1270 C CA . ASP A 1 162 ? -16.963 5.993 13.183 1.00 89.25 162 ASP A CA 1
ATOM 1271 C C . ASP A 1 162 ? -18.285 5.642 12.471 1.00 89.25 162 ASP A C 1
ATOM 1273 O O . ASP A 1 162 ? -19.372 5.915 12.988 1.00 89.25 162 ASP A O 1
ATOM 1277 N N . ASN A 1 163 ? -18.234 5.018 11.288 1.00 88.19 163 ASN A N 1
ATOM 1278 C CA . ASN A 1 163 ? -19.437 4.673 10.536 1.00 88.19 163 ASN A CA 1
ATOM 1279 C C . ASN A 1 163 ? -20.191 3.485 11.151 1.00 88.19 163 ASN A C 1
ATOM 1281 O O . ASN A 1 163 ? -19.634 2.422 11.438 1.00 88.19 163 ASN A O 1
ATOM 1285 N N . ALA A 1 164 ? -21.516 3.617 11.227 1.00 78.06 164 ALA A N 1
ATOM 1286 C CA . ALA A 1 164 ? -22.395 2.506 11.566 1.00 78.06 164 ALA A CA 1
ATOM 1287 C C . ALA A 1 164 ? -22.269 1.370 10.531 1.00 78.06 164 ALA A C 1
ATOM 1289 O O . ALA A 1 164 ? -22.300 1.607 9.323 1.00 78.06 164 ALA A O 1
ATOM 1290 N N . GLY A 1 165 ? -22.159 0.125 11.005 1.00 83.88 165 GLY A N 1
ATOM 1291 C CA . GLY A 1 165 ? -22.069 -1.061 10.143 1.00 83.88 165 GLY A CA 1
ATOM 1292 C C . GLY A 1 165 ? -20.650 -1.465 9.729 1.00 83.88 165 GLY A C 1
ATOM 1293 O O . GLY A 1 165 ? -20.505 -2.337 8.873 1.00 83.88 165 GLY A O 1
ATOM 1294 N N . ILE A 1 166 ? -19.613 -0.877 10.334 1.00 92.69 166 ILE A N 1
ATOM 1295 C CA . ILE A 1 166 ? -18.237 -1.357 10.181 1.00 92.69 166 ILE A CA 1
ATOM 1296 C C . ILE A 1 166 ? -18.089 -2.793 10.713 1.00 92.69 166 ILE A C 1
ATOM 1298 O O . ILE A 1 166 ? -18.594 -3.141 11.784 1.00 92.69 166 ILE A O 1
ATOM 1302 N N . SER A 1 167 ? -17.400 -3.652 9.960 1.00 94.19 167 SER A N 1
ATOM 1303 C CA . SER A 1 167 ? -17.083 -5.008 10.418 1.00 94.19 167 SER A CA 1
ATOM 1304 C C . SER A 1 167 ? -15.973 -5.007 11.478 1.00 94.19 167 SER A C 1
ATOM 1306 O O . SER A 1 167 ? -15.166 -4.084 11.564 1.00 94.19 167 SER A O 1
ATOM 1308 N N . VAL A 1 168 ? -15.880 -6.082 12.269 1.00 94.25 168 VAL A N 1
ATOM 1309 C CA . VAL A 1 168 ? -14.817 -6.237 13.284 1.00 94.25 168 VAL A CA 1
ATOM 1310 C C . VAL A 1 168 ? -13.421 -6.197 12.654 1.00 94.25 168 VAL A C 1
ATOM 1312 O O . VAL A 1 168 ? -12.501 -5.628 13.238 1.00 94.25 168 VAL A O 1
ATOM 1315 N N . GLU A 1 169 ? -13.254 -6.770 11.458 1.00 95.88 169 GLU A N 1
ATOM 1316 C CA . GLU A 1 169 ? -11.968 -6.752 10.752 1.00 95.88 169 GLU A CA 1
ATOM 1317 C C . GLU A 1 169 ? -11.587 -5.334 10.312 1.00 95.88 169 GLU A C 1
ATOM 1319 O O . GLU A 1 169 ? -10.446 -4.916 10.518 1.00 95.88 169 GLU A O 1
ATOM 1324 N N . GLU A 1 170 ? -12.536 -4.576 9.755 1.00 95.75 170 GLU A N 1
ATOM 1325 C CA . GLU A 1 170 ? -12.315 -3.175 9.395 1.00 95.75 170 GLU A CA 1
ATOM 1326 C C . GLU A 1 170 ? -11.977 -2.342 10.633 1.00 95.75 170 GLU A C 1
ATOM 1328 O O . GLU A 1 170 ? -10.956 -1.660 10.639 1.00 95.75 170 GLU A O 1
ATOM 1333 N N . ALA A 1 171 ? -12.769 -2.445 11.703 1.00 96.19 171 ALA A N 1
ATOM 1334 C CA . ALA A 1 171 ? -12.517 -1.714 12.941 1.00 96.19 171 ALA A CA 1
ATOM 1335 C C . ALA A 1 171 ? -11.130 -2.046 13.516 1.00 96.19 171 ALA A C 1
ATOM 1337 O O . ALA A 1 171 ? -10.383 -1.147 13.895 1.00 96.19 171 ALA A O 1
ATOM 1338 N N . GLY A 1 172 ? -10.741 -3.325 13.515 1.00 97.62 172 GLY A N 1
ATOM 1339 C CA . GLY A 1 172 ? -9.414 -3.757 13.950 1.00 97.62 172 GLY A CA 1
ATOM 1340 C C . GLY A 1 172 ? -8.285 -3.155 13.109 1.00 97.62 172 GLY A C 1
ATOM 1341 O O . GLY A 1 172 ? -7.309 -2.648 13.664 1.00 97.62 172 GLY A O 1
ATOM 1342 N N . ALA A 1 173 ? -8.423 -3.163 11.781 1.00 97.56 173 ALA A N 1
ATOM 1343 C CA . ALA A 1 173 ? -7.437 -2.570 10.879 1.00 97.56 173 ALA A CA 1
ATOM 1344 C C . ALA A 1 173 ? -7.344 -1.043 11.054 1.00 97.56 173 ALA A C 1
ATOM 1346 O O . ALA A 1 173 ? -6.241 -0.506 11.162 1.00 97.56 173 ALA A O 1
ATOM 1347 N N . GLY A 1 174 ? -8.487 -0.360 11.142 1.00 97.50 174 GLY A N 1
ATOM 1348 C CA . GLY A 1 174 ? -8.574 1.084 11.354 1.00 97.50 174 GLY A CA 1
ATOM 1349 C C . GLY A 1 174 ? -7.946 1.522 12.672 1.00 97.50 174 GLY A C 1
ATOM 1350 O O . GLY A 1 174 ? -7.069 2.385 12.683 1.00 97.50 174 GLY A O 1
ATOM 1351 N N . CYS A 1 175 ? -8.310 0.872 13.779 1.00 97.25 175 CYS A N 1
ATOM 1352 C CA . CYS A 1 175 ? -7.744 1.156 15.097 1.00 97.25 175 CYS A CA 1
ATOM 1353 C C . CYS A 1 175 ? -6.229 0.923 15.145 1.00 97.25 175 CYS A C 1
ATOM 1355 O O . CYS A 1 175 ? -5.512 1.703 15.775 1.00 97.25 175 CYS A O 1
ATOM 1357 N N . ALA A 1 176 ? -5.719 -0.112 14.469 1.00 96.38 176 ALA A N 1
ATOM 1358 C CA . ALA A 1 176 ? -4.281 -0.363 14.376 1.00 96.38 176 ALA A CA 1
ATOM 1359 C C . ALA A 1 176 ? -3.551 0.735 13.583 1.00 96.38 176 ALA A C 1
ATOM 1361 O O . ALA A 1 176 ? -2.476 1.177 13.992 1.00 96.38 176 ALA A O 1
ATOM 1362 N N . ALA A 1 177 ? -4.134 1.212 12.480 1.00 97.06 177 ALA A N 1
ATOM 1363 C CA . ALA A 1 177 ? -3.584 2.310 11.687 1.00 97.06 177 ALA A CA 1
ATOM 1364 C C . ALA A 1 177 ? -3.601 3.643 12.448 1.00 97.06 177 ALA A C 1
ATOM 1366 O O . ALA A 1 177 ? -2.583 4.331 12.494 1.00 97.06 177 ALA A O 1
ATOM 1367 N N . ILE A 1 178 ? -4.713 3.977 13.112 1.00 96.25 178 ILE A N 1
ATOM 1368 C CA . ILE A 1 178 ? -4.821 5.173 13.963 1.00 96.25 178 ILE A CA 1
ATOM 1369 C C . ILE A 1 178 ? -3.786 5.108 15.088 1.00 96.25 178 ILE A C 1
ATOM 1371 O O . ILE A 1 178 ? -3.036 6.061 15.286 1.00 96.25 178 ILE A O 1
ATOM 1375 N N . SER A 1 179 ? -3.692 3.968 15.780 1.00 94.25 179 SER A N 1
ATOM 1376 C CA . SER A 1 179 ? -2.721 3.768 16.863 1.00 94.25 179 SER A CA 1
ATOM 1377 C C . SER A 1 179 ? -1.287 3.970 16.375 1.00 94.25 179 SER A C 1
ATOM 1379 O O . SER A 1 179 ? -0.513 4.657 17.036 1.00 94.25 179 SER A O 1
ATOM 1381 N N . ALA A 1 180 ? -0.947 3.435 15.199 1.00 93.00 180 ALA A N 1
ATOM 1382 C CA . ALA A 1 180 ? 0.359 3.622 14.573 1.00 93.00 180 ALA A CA 1
ATOM 1383 C C . ALA A 1 180 ? 0.652 5.094 14.222 1.00 93.00 180 ALA A C 1
ATOM 1385 O O . ALA A 1 180 ? 1.779 5.551 14.395 1.00 93.00 180 ALA A O 1
ATOM 1386 N N . LEU A 1 181 ? -0.355 5.851 13.776 1.00 91.88 181 LEU A N 1
ATOM 1387 C CA . LEU A 1 181 ? -0.215 7.261 13.391 1.00 91.88 181 LEU A CA 1
ATOM 1388 C C . LEU A 1 181 ? -0.043 8.218 14.577 1.00 91.88 181 LEU A C 1
ATOM 1390 O O . LEU A 1 181 ? 0.620 9.247 14.439 1.00 91.88 181 LEU A O 1
ATOM 1394 N N . VAL A 1 182 ? -0.644 7.901 15.728 1.00 89.38 182 VAL A N 1
ATOM 1395 C CA . VAL A 1 182 ? -0.565 8.731 16.947 1.00 89.38 182 VAL A CA 1
ATOM 1396 C C . VAL A 1 182 ? 0.526 8.276 17.922 1.00 89.38 182 VAL A C 1
ATOM 1398 O O . VAL A 1 182 ? 0.825 8.991 18.890 1.00 89.38 182 VAL A O 1
ATOM 1401 N N . TYR A 1 183 ? 1.115 7.095 17.696 1.00 86.38 183 TYR A N 1
ATOM 1402 C CA . TYR A 1 183 ? 2.207 6.567 18.509 1.00 86.38 183 TYR A CA 1
ATOM 1403 C C . TYR A 1 183 ? 3.401 7.518 18.450 1.00 86.38 183 TYR A C 1
ATOM 1405 O O . TYR A 1 183 ? 3.948 7.771 17.381 1.00 86.38 183 TYR A O 1
ATOM 1413 N N . GLU A 1 184 ? 3.749 8.079 19.610 1.00 80.12 184 GLU A N 1
ATOM 1414 C CA . GLU A 1 184 ? 4.835 9.056 19.802 1.00 80.12 184 GLU A CA 1
ATOM 1415 C C . GLU A 1 184 ? 4.823 10.285 18.863 1.00 80.12 184 GLU A C 1
ATOM 1417 O O . GLU A 1 184 ? 5.739 11.101 18.898 1.00 80.12 184 GLU A O 1
ATOM 1422 N N . ASN A 1 185 ? 3.738 10.513 18.113 1.00 71.31 185 ASN A N 1
ATOM 1423 C CA . ASN A 1 185 ? 3.590 11.671 17.239 1.00 71.31 185 ASN A CA 1
ATOM 1424 C C . ASN A 1 185 ? 2.837 12.812 17.938 1.00 71.31 185 ASN A C 1
ATOM 1426 O O . ASN A 1 185 ? 1.603 12.843 17.994 1.00 71.31 185 ASN A O 1
ATOM 1430 N N . GLY A 1 186 ? 3.588 13.786 18.459 1.00 56.91 186 GLY A N 1
ATOM 1431 C CA . GLY A 1 186 ? 3.032 14.955 19.147 1.00 56.91 186 GLY A CA 1
ATOM 1432 C C . GLY A 1 186 ? 2.099 15.823 18.288 1.00 56.91 186 GLY A C 1
ATOM 1433 O O . GLY A 1 186 ? 1.185 16.432 18.840 1.00 56.91 186 GLY A O 1
ATOM 1434 N N . LYS A 1 187 ? 2.275 15.854 16.955 1.00 60.38 187 LYS A N 1
ATOM 1435 C CA . LYS A 1 187 ? 1.433 16.645 16.035 1.00 60.38 187 LYS A CA 1
ATOM 1436 C C . LYS A 1 187 ? 0.089 15.976 15.737 1.00 60.38 187 LYS A C 1
ATOM 1438 O O . LYS A 1 187 ? -0.929 16.656 15.703 1.00 60.38 187 LYS A O 1
ATOM 1443 N N . SER A 1 188 ? 0.057 14.652 15.586 1.00 54.38 188 SER A N 1
ATOM 1444 C CA . SER A 1 188 ? -1.192 13.911 15.322 1.00 54.38 188 SER A CA 1
ATOM 1445 C C . SER A 1 188 ? -2.086 13.773 16.562 1.00 54.38 188 SER A C 1
ATOM 1447 O O . SER A 1 188 ? -3.295 13.560 16.448 1.00 54.38 188 SER A O 1
ATOM 1449 N N . ARG A 1 189 ? -1.517 13.922 17.768 1.00 52.81 189 ARG A N 1
ATOM 1450 C CA . ARG A 1 189 ? -2.281 13.903 19.027 1.00 52.81 189 ARG A CA 1
ATOM 1451 C C . ARG A 1 189 ? -3.170 15.134 19.204 1.00 52.81 189 ARG A C 1
ATOM 1453 O O . ARG A 1 189 ? -4.273 14.995 19.725 1.00 52.81 189 ARG A O 1
ATOM 1460 N N . SER A 1 190 ? -2.727 16.316 18.773 1.00 51.22 190 SER A N 1
ATOM 1461 C CA . SER A 1 190 ? -3.497 17.554 18.955 1.00 51.22 190 SER A CA 1
ATOM 1462 C C . SER A 1 190 ? -4.684 17.670 17.994 1.00 51.22 190 SER A C 1
ATOM 1464 O O . SER A 1 190 ? -5.725 18.182 18.394 1.00 51.22 190 SER A O 1
ATOM 1466 N N . SER A 1 191 ? -4.578 17.150 16.766 1.00 52.34 191 SER A N 1
ATOM 1467 C CA . SER A 1 191 ? -5.670 17.180 15.781 1.00 52.34 191 SER A CA 1
ATOM 1468 C C . SER A 1 191 ? -6.770 16.148 16.050 1.00 52.34 191 SER A C 1
ATOM 1470 O O . SER A 1 191 ? -7.936 16.433 15.796 1.00 52.34 191 SER A O 1
ATOM 1472 N N . THR A 1 192 ? -6.424 14.978 16.601 1.00 51.00 192 THR A N 1
ATOM 1473 C CA . THR A 1 192 ? -7.383 13.878 16.840 1.00 51.00 192 THR A CA 1
ATOM 1474 C C . THR A 1 192 ? -8.156 14.042 18.155 1.00 51.00 192 THR A C 1
ATOM 1476 O O . THR A 1 192 ? -9.322 13.670 18.235 1.00 51.00 192 THR A O 1
ATOM 1479 N N . PHE A 1 193 ? -7.540 14.626 19.190 1.00 48.16 193 PHE A N 1
ATOM 1480 C CA . PHE A 1 193 ? -8.172 14.802 20.509 1.00 48.16 193 PHE A CA 1
ATOM 1481 C C . PHE A 1 193 ? -8.614 16.240 20.815 1.00 48.16 193 PHE A C 1
ATOM 1483 O O . PHE A 1 193 ? -9.372 16.448 21.758 1.00 48.16 193 PHE A O 1
ATOM 1490 N N . GLY A 1 194 ? -8.203 17.231 20.017 1.00 44.06 194 GLY A N 1
ATOM 1491 C CA . GLY A 1 194 ? -8.606 18.633 20.186 1.00 44.06 194 GLY A CA 1
ATOM 1492 C C . GLY A 1 194 ? -10.041 18.961 19.749 1.00 44.06 194 GLY A C 1
ATOM 1493 O O . GLY A 1 194 ? -10.451 20.106 19.880 1.00 44.06 194 GLY A O 1
ATOM 1494 N N . GLN A 1 195 ? -10.794 17.988 19.221 1.00 38.59 195 GLN A N 1
ATOM 1495 C CA . GLN A 1 195 ? -12.221 18.127 18.878 1.00 38.59 195 GLN A CA 1
ATOM 1496 C C . GLN A 1 195 ? -13.153 17.337 19.815 1.00 38.59 195 GLN A C 1
ATOM 1498 O O . GLN A 1 195 ? -14.365 17.346 19.619 1.00 38.59 195 GLN A O 1
ATOM 1503 N N . LEU A 1 196 ? -12.604 16.660 20.831 1.00 40.06 196 LEU A N 1
ATOM 1504 C CA . LEU A 1 196 ? -13.366 15.884 21.821 1.00 40.06 196 LEU A CA 1
ATOM 1505 C C . LEU A 1 196 ? -13.429 16.556 23.208 1.00 40.06 196 LEU A C 1
ATOM 1507 O O . LEU A 1 196 ? -13.865 15.919 24.166 1.00 40.06 196 LEU A O 1
ATOM 1511 N N . TYR A 1 197 ? -13.040 17.832 23.304 1.00 36.53 197 TYR A N 1
ATOM 1512 C CA . TYR A 1 197 ? -13.251 18.702 24.467 1.00 36.53 197 TYR A CA 1
ATOM 1513 C C . TYR A 1 197 ? -13.702 20.093 24.031 1.00 36.53 197 TYR A C 1
ATOM 1515 O O . TYR A 1 197 ? -13.059 20.648 23.112 1.00 36.53 197 TYR A O 1
#

Organism: NCBI:txid2107226

Sequence (197 aa):
MQFYRENYRSVLDLLEEGTNRSDPYAVRRACAEFKRLVLHHNTMRHTIVEEGRLLPALVEIVANHVQAEEGAVVVDYCRFLQRLISHKQPTELDIQSKITEAGALGPMTKGLTMHPQSQRLYIEVCKLVSLLCFDAVSVPHAENQTAIADAGLLAAICQRVDNAGISVEEAGAGCAAISALVYENGKSRSSTFGQLY